Protein AF-A0A098BFT4-F1 (afdb_monomer_lite)

Structure (mmCIF, N/CA/C/O backbone):
data_AF-A0A098BFT4-F1
#
_entry.id   AF-A0A098BFT4-F1
#
loop_
_atom_site.group_PDB
_atom_site.id
_atom_site.type_symbol
_atom_site.label_atom_id
_atom_site.label_alt_id
_atom_site.label_comp_id
_atom_site.label_asym_id
_atom_site.label_entity_id
_atom_site.label_seq_id
_atom_site.pdbx_PDB_ins_code
_atom_site.Cartn_x
_atom_site.Cartn_y
_atom_site.Cartn_z
_atom_site.occupancy
_atom_site.B_iso_or_equiv
_atom_site.auth_seq_id
_atom_site.auth_comp_id
_atom_site.auth_asym_id
_atom_site.auth_atom_id
_atom_site.pdbx_PDB_model_num
ATOM 1 N N . MET A 1 1 ? -3.565 -6.740 11.444 1.00 82.69 1 MET A N 1
ATOM 2 C CA . MET A 1 1 ? -4.315 -5.486 11.672 1.00 82.69 1 MET A CA 1
ATOM 3 C C . MET A 1 1 ? -5.676 -5.551 11.008 1.00 82.69 1 MET A C 1
ATOM 5 O O . MET A 1 1 ? -6.645 -5.366 11.720 1.00 82.69 1 MET A O 1
ATOM 9 N N . ARG A 1 2 ? -5.759 -5.872 9.706 1.00 92.00 2 ARG A N 1
ATOM 10 C CA . ARG A 1 2 ? -7.034 -5.970 8.972 1.00 92.00 2 ARG A CA 1
ATOM 11 C C . ARG A 1 2 ? -8.105 -6.798 9.703 1.00 92.00 2 ARG A C 1
ATOM 13 O O . ARG A 1 2 ? -9.172 -6.267 9.943 1.00 92.00 2 ARG A O 1
ATOM 20 N N . ASP A 1 3 ? -7.782 -8.001 10.187 1.00 94.62 3 ASP A N 1
ATOM 21 C CA . ASP A 1 3 ? -8.756 -8.838 10.933 1.00 94.62 3 ASP A CA 1
ATOM 22 C C . ASP A 1 3 ? -9.313 -8.170 12.189 1.00 94.62 3 ASP A C 1
ATOM 24 O O . ASP A 1 3 ? -10.466 -8.363 12.548 1.00 94.62 3 ASP A O 1
ATOM 28 N N . MET A 1 4 ? -8.489 -7.375 12.864 1.00 95.25 4 MET A N 1
ATOM 29 C CA . MET A 1 4 ? -8.881 -6.681 14.083 1.00 95.25 4 MET A CA 1
ATOM 30 C C . MET A 1 4 ? -9.833 -5.520 13.771 1.00 95.25 4 MET A C 1
ATOM 32 O O . MET A 1 4 ? -10.794 -5.307 14.500 1.00 95.25 4 MET A O 1
ATOM 36 N N . LEU A 1 5 ? -9.594 -4.803 12.667 1.00 94.62 5 LEU A N 1
ATOM 37 C CA . LEU A 1 5 ? -10.507 -3.768 12.174 1.00 94.62 5 LEU A CA 1
ATOM 38 C C . LEU A 1 5 ? -11.820 -4.379 11.676 1.00 94.62 5 LEU A C 1
ATOM 40 O O . LEU A 1 5 ? -12.881 -3.851 11.978 1.00 94.62 5 LEU A O 1
ATOM 44 N N . GLU A 1 6 ? -11.766 -5.519 10.990 1.00 96.69 6 GLU A N 1
ATOM 45 C CA . GLU A 1 6 ? -12.963 -6.256 10.568 1.00 96.69 6 GLU A CA 1
ATOM 46 C C . GLU A 1 6 ? -13.797 -6.720 11.766 1.00 96.69 6 GLU A C 1
ATOM 48 O O . GLU A 1 6 ? -15.013 -6.553 11.765 1.00 96.69 6 GLU A O 1
ATOM 53 N N . ALA A 1 7 ? -13.156 -7.228 12.822 1.00 96.25 7 ALA A N 1
ATOM 54 C CA . ALA A 1 7 ? -13.836 -7.605 14.059 1.00 96.25 7 ALA A CA 1
ATOM 55 C C . ALA A 1 7 ? -14.456 -6.393 14.776 1.00 96.25 7 ALA A C 1
ATOM 57 O O . ALA A 1 7 ? -15.591 -6.473 15.243 1.00 96.25 7 ALA A O 1
ATOM 58 N N . LEU A 1 8 ? -13.757 -5.252 14.811 1.00 95.31 8 LEU A N 1
ATOM 59 C CA . LEU A 1 8 ? -14.312 -3.995 15.321 1.00 95.31 8 LEU A CA 1
ATOM 60 C C . LEU A 1 8 ? -15.536 -3.553 14.510 1.00 95.31 8 LEU A C 1
ATOM 62 O O . LEU A 1 8 ? -16.563 -3.201 15.091 1.00 95.31 8 LEU A O 1
ATOM 66 N N . ILE A 1 9 ? -15.483 -3.623 13.182 1.00 96.44 9 ILE A N 1
ATOM 67 C CA . ILE A 1 9 ? -16.638 -3.284 12.343 1.00 96.44 9 ILE A CA 1
ATOM 68 C C . ILE A 1 9 ? -17.786 -4.281 12.557 1.00 96.44 9 ILE A C 1
ATOM 70 O O . ILE A 1 9 ? -18.944 -3.880 12.580 1.00 96.44 9 ILE A O 1
ATOM 74 N N . ALA A 1 10 ? -17.479 -5.560 12.784 1.00 95.19 10 ALA A N 1
ATOM 75 C CA . ALA A 1 10 ? -18.461 -6.599 13.097 1.00 95.19 10 ALA A CA 1
ATOM 76 C C . ALA A 1 10 ? -19.055 -6.499 14.519 1.00 95.19 10 ALA A C 1
ATOM 78 O O . ALA A 1 10 ? -19.910 -7.306 14.879 1.00 95.19 10 ALA A O 1
ATOM 79 N N . GLY A 1 11 ? -18.619 -5.529 15.329 1.00 94.25 11 GLY A N 1
ATOM 80 C CA . GLY A 1 11 ? -19.178 -5.272 16.657 1.00 94.25 11 GLY A CA 1
ATOM 81 C C . GLY A 1 11 ? -18.424 -5.915 17.825 1.00 94.25 11 GLY A C 1
ATOM 82 O O . GLY A 1 11 ? -18.873 -5.792 18.961 1.00 94.25 11 GLY A O 1
ATOM 83 N N . GLU A 1 12 ? -17.275 -6.561 17.606 1.00 95.31 12 GLU A N 1
ATOM 84 C CA . GLU A 1 12 ? -16.451 -7.081 18.706 1.00 95.31 12 GLU A CA 1
ATOM 85 C C . GLU A 1 12 ? -15.827 -5.920 19.496 1.00 95.31 12 GLU A C 1
ATOM 87 O O . GLU A 1 12 ? -15.299 -4.963 18.922 1.00 95.31 12 GLU A O 1
ATOM 92 N N . ARG A 1 13 ? -15.911 -5.985 20.826 1.00 93.50 13 ARG A N 1
ATOM 93 C CA . ARG A 1 13 ? -15.466 -4.916 21.739 1.00 93.50 13 ARG A CA 1
ATOM 94 C C . ARG A 1 13 ? -14.571 -5.431 22.863 1.00 93.50 13 ARG A C 1
ATOM 96 O O . ARG A 1 13 ? -14.060 -4.615 23.624 1.00 93.50 13 ARG A O 1
ATOM 103 N N . ASP A 1 14 ? -14.351 -6.743 22.981 1.00 95.25 14 ASP A N 1
ATOM 104 C CA . ASP A 1 14 ? -13.388 -7.279 23.944 1.00 95.25 14 ASP A CA 1
ATOM 105 C C . ASP A 1 14 ? -11.946 -6.989 23.472 1.00 95.25 14 ASP A C 1
ATOM 107 O O . ASP A 1 14 ? -11.485 -7.576 22.482 1.00 95.25 14 ASP A O 1
ATOM 111 N N . PRO A 1 15 ? -11.187 -6.129 24.181 1.00 94.75 15 PRO A N 1
ATOM 112 C CA . PRO A 1 15 ? -9.842 -5.743 23.769 1.00 94.75 15 PRO A CA 1
ATOM 113 C C . PRO A 1 15 ? -8.868 -6.928 23.746 1.00 94.75 15 PRO A C 1
ATOM 115 O O . PRO A 1 15 ? -7.920 -6.918 22.961 1.00 94.75 15 PRO A O 1
ATOM 118 N N . ARG A 1 16 ? -9.090 -7.975 24.558 1.00 95.19 16 ARG A N 1
ATOM 119 C CA . ARG A 1 16 ? -8.236 -9.176 24.557 1.00 95.19 16 ARG A CA 1
ATOM 120 C C . ARG A 1 16 ? -8.482 -10.035 23.325 1.00 95.19 16 ARG A C 1
ATOM 122 O O . ARG A 1 16 ? -7.520 -10.493 22.712 1.00 95.19 16 ARG A O 1
ATOM 129 N N . ARG A 1 17 ? -9.746 -10.223 22.934 1.00 95.44 17 ARG A N 1
ATOM 130 C CA . ARG A 1 17 ? -10.096 -10.929 21.690 1.00 95.44 17 ARG A CA 1
ATOM 131 C C . ARG A 1 17 ? -9.554 -10.205 20.471 1.00 95.44 17 ARG A C 1
ATOM 133 O O . ARG A 1 17 ? -8.914 -10.831 19.632 1.00 95.44 17 ARG A O 1
ATOM 140 N N . LEU A 1 18 ? -9.745 -8.890 20.413 1.00 96.06 18 LEU A N 1
ATOM 141 C CA . LEU A 1 18 ? -9.238 -8.061 19.325 1.00 96.06 18 LEU A CA 1
ATOM 142 C C . LEU A 1 18 ? -7.705 -8.118 19.236 1.00 96.06 18 LEU A C 1
ATOM 144 O O . LEU A 1 18 ? -7.168 -8.400 18.166 1.00 96.06 18 LEU A O 1
ATOM 148 N N . ALA A 1 19 ? -6.989 -7.944 20.351 1.00 95.44 19 ALA A N 1
ATOM 149 C CA . ALA A 1 19 ? -5.528 -8.061 20.374 1.00 95.44 19 ALA A CA 1
ATOM 150 C C . ALA A 1 19 ? -5.036 -9.466 19.966 1.00 95.44 19 ALA A C 1
ATOM 152 O O . ALA A 1 19 ? -3.988 -9.589 19.326 1.00 95.44 19 ALA A O 1
ATOM 153 N N . GLY A 1 20 ? -5.818 -10.513 20.244 1.00 95.62 20 GLY A N 1
ATOM 154 C CA . GLY A 1 20 ? -5.556 -11.880 19.787 1.00 95.62 20 GLY A CA 1
ATOM 155 C C . GLY A 1 20 ? -5.559 -12.046 18.260 1.00 95.62 20 GLY A C 1
ATOM 156 O O . GLY A 1 20 ? -4.865 -12.919 17.739 1.00 95.62 20 GLY A O 1
ATOM 157 N N . LEU A 1 21 ? -6.256 -11.171 17.526 1.00 96.00 21 LEU A N 1
ATOM 158 C CA . LEU A 1 21 ? -6.279 -11.135 16.054 1.00 96.00 21 LEU A CA 1
ATOM 159 C C . LEU A 1 21 ? -5.056 -10.417 15.446 1.00 96.00 21 LEU A C 1
ATOM 161 O O . LEU A 1 21 ? -4.958 -10.231 14.226 1.00 96.00 21 LEU A O 1
ATOM 165 N N . ALA A 1 22 ? -4.103 -9.970 16.270 1.00 94.31 22 ALA A N 1
ATOM 166 C CA . ALA A 1 22 ? -2.886 -9.334 15.790 1.00 94.31 22 ALA A CA 1
ATOM 167 C C . ALA A 1 22 ? -2.063 -10.275 14.888 1.00 94.31 22 ALA A C 1
ATOM 169 O O . ALA A 1 22 ? -1.946 -11.480 15.110 1.00 94.31 22 ALA A O 1
ATOM 170 N N . ARG A 1 23 ? -1.428 -9.702 13.857 1.00 93.12 23 ARG A N 1
ATOM 171 C CA . ARG A 1 23 ? -0.579 -10.418 12.889 1.00 93.12 23 ARG A CA 1
ATOM 172 C C . ARG A 1 23 ? 0.788 -9.748 12.756 1.00 93.12 23 ARG A C 1
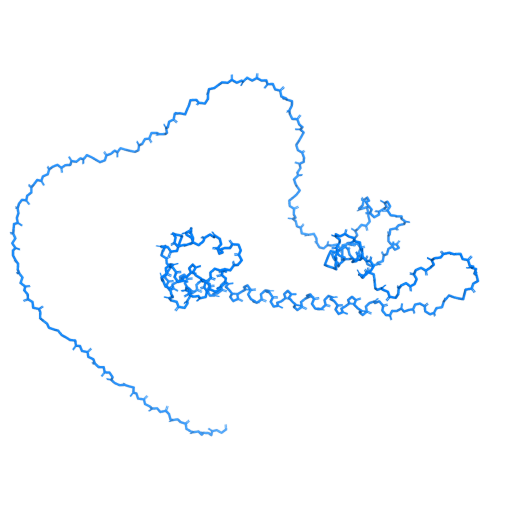ATOM 174 O O . ARG A 1 23 ? 0.894 -8.533 12.919 1.00 93.12 23 ARG A O 1
ATOM 181 N N . GLY A 1 24 ? 1.816 -10.535 12.438 1.00 93.69 24 GLY A N 1
ATOM 182 C CA . GLY A 1 24 ? 3.187 -10.050 12.245 1.00 93.69 24 GLY A CA 1
ATOM 183 C C . GLY A 1 24 ? 3.756 -9.365 13.490 1.00 93.69 24 GLY A C 1
ATOM 184 O O . GLY A 1 24 ? 3.510 -9.805 14.613 1.00 93.69 24 GLY A O 1
ATOM 185 N N . ALA A 1 25 ? 4.464 -8.250 13.292 1.00 90.75 25 ALA A N 1
ATOM 186 C CA . ALA A 1 25 ? 5.105 -7.480 14.364 1.00 90.75 25 ALA A CA 1
ATOM 187 C C . ALA A 1 25 ? 4.132 -6.986 15.455 1.00 90.75 25 ALA A C 1
ATOM 189 O O . ALA A 1 25 ? 4.542 -6.733 16.586 1.00 90.75 25 ALA A O 1
ATOM 190 N N . MET A 1 26 ? 2.834 -6.883 15.148 1.00 91.50 26 MET A N 1
ATOM 191 C CA . MET A 1 26 ? 1.812 -6.488 16.123 1.00 91.50 26 MET A CA 1
ATOM 192 C C . MET A 1 26 ? 1.578 -7.552 17.203 1.00 91.50 26 MET A C 1
ATOM 194 O O . MET A 1 26 ? 1.180 -7.195 18.307 1.00 91.50 26 MET A O 1
ATOM 198 N N . LYS A 1 27 ? 1.866 -8.836 16.937 1.00 92.69 27 LYS A N 1
ATOM 199 C CA . LYS A 1 27 ? 1.711 -9.908 17.940 1.00 92.69 27 LYS A CA 1
ATOM 200 C C . LYS A 1 27 ? 2.605 -9.689 19.159 1.00 92.69 27 LYS A C 1
ATOM 202 O O . LYS A 1 27 ? 2.171 -9.903 20.283 1.00 92.69 27 LYS A O 1
ATOM 207 N N . ALA A 1 28 ? 3.827 -9.203 18.941 1.00 94.44 28 ALA A N 1
ATOM 208 C CA . ALA A 1 28 ? 4.758 -8.890 20.024 1.00 94.44 28 ALA A CA 1
ATOM 209 C C . ALA A 1 28 ? 4.263 -7.737 20.920 1.00 94.44 28 ALA A C 1
ATOM 211 O O . ALA A 1 28 ? 4.695 -7.614 22.060 1.00 94.44 28 ALA A O 1
ATOM 212 N N . LYS A 1 29 ? 3.338 -6.905 20.421 1.00 92.56 29 LYS A N 1
ATOM 213 C CA . LYS A 1 29 ? 2.791 -5.727 21.112 1.00 92.56 29 LYS A CA 1
ATOM 214 C C . LYS A 1 29 ? 1.425 -5.993 21.751 1.00 92.56 29 LYS A C 1
ATOM 216 O O . LYS A 1 29 ? 0.664 -5.058 21.970 1.00 92.56 29 LYS A O 1
ATOM 221 N N . HIS A 1 30 ? 1.093 -7.250 22.037 1.00 93.88 30 HIS A N 1
ATOM 222 C CA . HIS A 1 30 ? -0.245 -7.637 22.489 1.00 93.88 30 HIS A CA 1
ATOM 223 C C . HIS A 1 30 ? -0.730 -6.855 23.721 1.00 93.88 30 HIS A C 1
ATOM 225 O O . HIS A 1 30 ? -1.853 -6.365 23.719 1.00 93.88 30 HIS A O 1
ATOM 231 N N . SER A 1 31 ? 0.097 -6.702 24.761 1.00 94.44 31 SER A N 1
ATOM 232 C CA . SER A 1 31 ? -0.278 -5.936 25.963 1.00 94.44 31 SER A CA 1
ATOM 233 C C . SER A 1 31 ? -0.623 -4.482 25.633 1.00 94.44 31 SER A C 1
ATOM 235 O O . SER A 1 31 ? -1.684 -4.006 26.021 1.00 94.44 31 SER A O 1
ATOM 237 N N . ALA A 1 32 ? 0.216 -3.819 24.834 1.00 94.38 32 ALA A N 1
ATOM 238 C CA . ALA A 1 32 ? -0.021 -2.452 24.377 1.00 94.38 32 ALA A CA 1
ATOM 239 C C . ALA A 1 32 ? -1.281 -2.332 23.501 1.00 94.38 32 ALA A C 1
ATOM 241 O O . ALA A 1 32 ? -1.971 -1.319 23.545 1.00 94.38 32 ALA A O 1
ATOM 242 N N . LEU A 1 33 ? -1.613 -3.365 22.717 1.00 93.88 33 LEU A N 1
ATOM 243 C CA . LEU A 1 33 ? -2.856 -3.397 21.944 1.00 93.88 33 LEU A CA 1
ATOM 244 C C . LEU A 1 33 ? -4.085 -3.507 22.845 1.00 93.88 33 LEU A C 1
ATOM 246 O O . LEU A 1 33 ? -5.051 -2.792 22.613 1.00 93.88 33 LEU A O 1
ATOM 250 N N . VAL A 1 34 ? -4.048 -4.352 23.879 1.00 95.25 34 VAL A N 1
ATOM 251 C CA . VAL A 1 34 ? -5.154 -4.457 24.846 1.00 95.25 34 VAL A CA 1
ATOM 252 C C . VAL A 1 34 ? -5.424 -3.104 25.505 1.00 95.25 34 VAL A C 1
ATOM 254 O O . VAL A 1 34 ? -6.582 -2.719 25.619 1.00 95.25 34 VAL A O 1
ATOM 257 N N . GLU A 1 35 ? -4.376 -2.368 25.883 1.00 93.94 35 GLU A N 1
ATOM 258 C CA . GLU A 1 35 ? -4.512 -1.015 26.440 1.00 93.94 35 GLU A CA 1
ATOM 259 C C . GLU A 1 35 ? -5.053 -0.010 25.415 1.00 93.94 35 GLU A C 1
ATOM 261 O O . GLU A 1 35 ? -5.939 0.778 25.726 1.00 93.94 35 GLU A O 1
ATOM 266 N N . ALA A 1 36 ? -4.572 -0.050 24.171 1.00 92.44 36 ALA A N 1
ATOM 267 C CA . ALA A 1 36 ? -5.020 0.867 23.122 1.00 92.44 36 ALA A CA 1
ATOM 268 C C . ALA A 1 36 ? -6.485 0.641 22.697 1.00 92.44 36 ALA A C 1
ATOM 270 O O . ALA A 1 36 ? -7.145 1.565 22.221 1.00 92.44 36 ALA A O 1
ATOM 271 N N . LEU A 1 37 ? -7.001 -0.579 22.860 1.00 92.06 37 LEU A N 1
ATOM 272 C CA . LEU A 1 37 ? -8.337 -0.984 22.414 1.00 92.06 37 LEU A CA 1
ATOM 273 C C . LEU A 1 37 ? -9.443 -0.732 23.451 1.00 92.06 37 LEU A C 1
ATOM 275 O O . LEU A 1 37 ? -10.585 -1.115 23.219 1.00 92.06 37 LEU A O 1
ATOM 279 N N . THR A 1 38 ? -9.152 -0.050 24.564 1.00 90.38 38 THR A N 1
ATOM 280 C CA . THR A 1 38 ? -10.173 0.369 25.546 1.00 90.38 38 THR A CA 1
ATOM 281 C C . THR A 1 38 ? -10.894 1.672 25.171 1.00 90.38 38 THR A C 1
ATOM 283 O O . THR A 1 38 ? -11.664 2.206 25.969 1.00 90.38 38 THR A O 1
ATOM 286 N N . GLY A 1 39 ? -10.604 2.240 23.996 1.00 88.06 39 GLY A N 1
ATOM 287 C CA . GLY A 1 39 ? -11.216 3.477 23.504 1.00 88.06 39 GLY A CA 1
ATOM 288 C C . GLY A 1 39 ? -12.694 3.334 23.113 1.00 88.06 39 GLY A C 1
ATOM 289 O O . GLY A 1 39 ? -13.282 2.256 23.173 1.00 88.06 39 GLY A O 1
ATOM 290 N N . ARG A 1 40 ? -13.312 4.442 22.681 1.00 89.19 40 ARG A N 1
ATOM 291 C CA . ARG A 1 40 ? -14.676 4.423 22.128 1.00 89.19 40 ARG A CA 1
ATOM 292 C C . ARG A 1 40 ? -14.625 4.130 20.633 1.00 89.19 40 ARG A C 1
ATOM 294 O O . ARG A 1 40 ? -14.140 4.955 19.868 1.00 89.19 40 ARG A O 1
ATOM 301 N N . PHE A 1 41 ? -15.148 2.974 20.246 1.00 93.44 41 PHE A N 1
ATOM 302 C CA . PHE A 1 41 ? -15.429 2.613 18.861 1.00 93.44 41 PHE A CA 1
ATOM 303 C C . PHE A 1 41 ? -16.922 2.295 18.765 1.00 93.44 41 PHE A C 1
ATOM 305 O O . PHE A 1 41 ? -17.386 1.271 19.274 1.0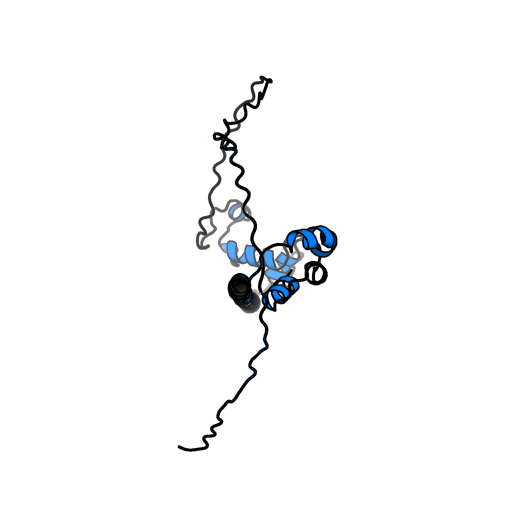0 93.44 41 PHE A O 1
ATOM 312 N N . ASP A 1 42 ? -17.673 3.227 18.195 1.00 92.94 42 ASP A N 1
ATOM 313 C CA . ASP A 1 42 ? -19.119 3.114 18.002 1.00 92.94 42 ASP A CA 1
ATOM 314 C C . ASP A 1 42 ? -19.458 2.715 16.558 1.00 92.94 42 ASP A C 1
ATOM 316 O O . ASP A 1 42 ? -18.576 2.495 15.722 1.00 92.94 42 ASP A O 1
ATOM 320 N N . ASP A 1 43 ? -20.750 2.605 16.275 1.00 94.38 43 ASP A N 1
ATOM 321 C CA . ASP A 1 43 ? -21.254 2.187 14.968 1.00 94.38 43 ASP A CA 1
ATOM 322 C C . ASP A 1 43 ? -20.922 3.200 13.863 1.00 94.38 43 ASP A C 1
ATOM 324 O O . ASP A 1 43 ? -20.701 2.812 12.718 1.00 94.38 43 ASP A O 1
ATOM 328 N N . HIS A 1 44 ? -20.790 4.487 14.201 1.00 95.81 44 HIS A N 1
ATOM 329 C CA . HIS A 1 44 ? -20.369 5.505 13.242 1.00 95.81 44 HIS A CA 1
ATOM 330 C C . HIS A 1 44 ? -18.899 5.314 12.841 1.00 95.81 44 HIS A C 1
ATOM 332 O O . HIS A 1 44 ? -18.558 5.369 11.659 1.00 95.81 44 HIS A O 1
ATOM 338 N N . HIS A 1 45 ? -18.019 5.006 13.798 1.00 95.44 45 HIS A N 1
ATOM 339 C CA . HIS A 1 45 ? -16.633 4.645 13.480 1.00 95.44 45 HIS A CA 1
ATOM 340 C C . HIS A 1 45 ? -16.558 3.357 12.650 1.00 95.44 45 HIS A C 1
ATOM 342 O O . HIS A 1 45 ? -15.706 3.255 11.765 1.00 95.44 45 HIS A O 1
ATOM 348 N N . ALA A 1 46 ? -17.443 2.388 12.911 1.00 96.75 46 ALA A N 1
ATOM 349 C CA . ALA A 1 46 ? -17.544 1.163 12.121 1.00 96.75 46 ALA A CA 1
ATOM 350 C C . ALA A 1 46 ? -17.908 1.459 10.657 1.00 96.75 46 ALA A C 1
ATOM 352 O O . ALA A 1 46 ? -17.277 0.916 9.748 1.00 96.75 46 ALA A O 1
ATOM 353 N N . GLU A 1 47 ? -18.868 2.357 10.431 1.00 97.62 47 GLU A N 1
ATOM 354 C CA . GLU A 1 47 ? -19.277 2.812 9.100 1.00 97.62 47 GLU A CA 1
ATOM 355 C C . GLU A 1 47 ? -18.119 3.490 8.349 1.00 97.62 47 GLU A C 1
ATOM 357 O O . GLU A 1 47 ? -17.783 3.096 7.229 1.00 97.62 47 GLU A O 1
ATOM 362 N N . LEU A 1 48 ? -17.439 4.450 8.988 1.00 97.69 48 LEU A N 1
ATOM 363 C CA . LEU A 1 48 ? -16.278 5.129 8.399 1.00 97.69 48 LEU A CA 1
ATOM 364 C C . LEU A 1 48 ? -15.140 4.151 8.077 1.00 97.69 48 LEU A C 1
ATOM 366 O O . LEU A 1 48 ? -14.542 4.213 7.001 1.00 97.69 48 LEU A O 1
ATOM 370 N N . ALA A 1 49 ? -14.839 3.233 8.997 1.00 96.81 49 ALA A N 1
ATOM 371 C CA . ALA A 1 49 ? -13.785 2.245 8.808 1.00 96.81 49 ALA A CA 1
ATOM 372 C C . ALA A 1 49 ? -14.100 1.282 7.655 1.00 96.81 49 ALA A C 1
ATOM 374 O O . ALA A 1 49 ? -13.187 0.932 6.906 1.00 96.81 49 ALA A O 1
ATOM 375 N N . ARG A 1 50 ? -15.371 0.889 7.477 1.00 98.12 50 ARG A N 1
ATOM 376 C CA . ARG A 1 50 ? -15.808 0.055 6.349 1.00 98.12 50 ARG A CA 1
ATOM 377 C C . ARG A 1 50 ? -15.550 0.756 5.016 1.00 98.12 50 ARG A C 1
ATOM 379 O O . ARG A 1 50 ? -14.851 0.192 4.183 1.00 98.12 50 ARG A O 1
ATOM 386 N N . MET A 1 51 ? -15.997 2.005 4.866 1.00 98.19 51 MET A N 1
ATOM 387 C CA . MET A 1 51 ? -15.783 2.776 3.632 1.00 98.19 51 MET A CA 1
ATOM 388 C C . MET A 1 51 ? -14.297 2.917 3.274 1.00 98.19 51 MET A C 1
ATOM 390 O O . MET A 1 51 ? -13.912 2.763 2.115 1.00 98.19 51 MET A O 1
ATOM 394 N N . LEU A 1 52 ? -13.443 3.184 4.268 1.00 97.25 52 LEU A N 1
ATOM 395 C CA . LEU A 1 52 ? -12.001 3.311 4.048 1.00 97.25 52 LEU A CA 1
ATOM 396 C C . LEU A 1 52 ? -11.350 1.978 3.658 1.00 97.25 52 LEU A C 1
ATOM 398 O O . LEU A 1 52 ? -10.478 1.960 2.789 1.00 97.25 52 LEU A O 1
ATOM 402 N N . LEU A 1 53 ? -11.760 0.866 4.276 1.00 97.00 53 LEU A N 1
ATOM 403 C CA . LEU A 1 53 ? -11.263 -0.461 3.908 1.00 97.00 53 LEU A CA 1
ATOM 404 C C . LEU A 1 53 ? -11.682 -0.843 2.487 1.00 97.00 53 LEU A C 1
ATOM 406 O O . LEU A 1 53 ? -10.829 -1.281 1.716 1.00 97.00 53 LEU A O 1
ATOM 410 N N . ASP A 1 54 ? -12.935 -0.591 2.114 1.00 97.75 54 ASP A N 1
ATOM 411 C CA . ASP A 1 54 ? -13.436 -0.858 0.762 1.00 97.75 54 ASP A CA 1
ATOM 412 C C . ASP A 1 54 ? -12.662 -0.039 -0.290 1.00 97.75 54 ASP A C 1
ATOM 414 O O . ASP A 1 54 ? -12.326 -0.533 -1.373 1.00 97.75 54 ASP A O 1
ATOM 418 N N . GLN A 1 55 ? -12.306 1.209 0.035 1.00 98.12 55 GLN A N 1
ATOM 419 C CA . GLN A 1 55 ? -11.490 2.047 -0.842 1.00 98.12 55 GLN A CA 1
ATOM 420 C C . GLN A 1 55 ? -10.051 1.534 -0.968 1.00 98.12 55 GLN A C 1
ATOM 422 O O . GLN A 1 55 ? -9.501 1.519 -2.072 1.00 98.12 55 GLN A O 1
ATOM 427 N N . ILE A 1 56 ? -9.446 1.074 0.129 1.00 97.19 56 ILE A N 1
ATOM 428 C CA . ILE A 1 56 ? -8.122 0.439 0.104 1.00 97.19 56 ILE A CA 1
ATOM 429 C C . ILE A 1 56 ? -8.151 -0.811 -0.779 1.00 97.19 56 ILE A C 1
ATOM 431 O O . ILE A 1 56 ? -7.268 -0.983 -1.617 1.00 97.19 56 ILE A O 1
ATOM 435 N N . ASP A 1 57 ? -9.164 -1.663 -0.633 1.00 97.50 57 ASP A N 1
ATOM 436 C CA . ASP A 1 57 ? -9.290 -2.879 -1.439 1.00 97.50 57 ASP A CA 1
ATOM 437 C C . ASP A 1 57 ? -9.480 -2.551 -2.923 1.00 97.50 57 ASP A C 1
ATOM 439 O O . ASP A 1 57 ? -8.841 -3.160 -3.783 1.00 97.50 57 ASP A O 1
ATOM 443 N N . THR A 1 58 ? -10.289 -1.534 -3.225 1.00 98.31 58 THR A N 1
ATOM 444 C CA . THR A 1 58 ? -10.482 -1.035 -4.592 1.00 98.31 58 THR A CA 1
ATOM 445 C C . THR A 1 58 ? -9.165 -0.565 -5.205 1.00 98.31 58 THR A C 1
ATOM 447 O O . THR A 1 58 ? -8.827 -0.955 -6.324 1.00 98.31 58 THR A O 1
ATOM 450 N N . LEU A 1 59 ? -8.395 0.249 -4.479 1.00 98.31 59 LEU A N 1
ATOM 451 C CA . LEU A 1 59 ? -7.102 0.746 -4.950 1.00 98.31 59 LEU A CA 1
ATOM 452 C C . LEU A 1 59 ? -6.085 -0.387 -5.105 1.00 98.31 59 LEU A C 1
ATOM 454 O O . LEU A 1 59 ? -5.389 -0.436 -6.115 1.00 98.31 59 LEU A O 1
ATOM 458 N N . ASN A 1 60 ? -6.040 -1.340 -4.173 1.00 97.75 60 ASN A N 1
ATOM 459 C CA . ASN A 1 60 ? -5.177 -2.518 -4.284 1.00 97.75 60 ASN A CA 1
ATOM 460 C C . ASN A 1 60 ? -5.515 -3.356 -5.524 1.00 97.75 60 ASN A C 1
ATOM 462 O O . ASN A 1 60 ? -4.610 -3.794 -6.235 1.00 97.75 60 ASN A O 1
ATOM 466 N N . ALA A 1 61 ? -6.802 -3.542 -5.826 1.00 97.94 61 ALA A N 1
ATOM 467 C CA . ALA A 1 61 ? -7.234 -4.246 -7.029 1.00 97.94 61 ALA A CA 1
ATOM 468 C C . ALA A 1 61 ? -6.846 -3.489 -8.312 1.00 97.94 61 ALA A C 1
ATOM 470 O O . ALA A 1 61 ? -6.423 -4.104 -9.294 1.00 97.94 61 ALA A O 1
ATOM 471 N N . GLN A 1 62 ? -6.952 -2.156 -8.311 1.00 98.38 62 GLN A N 1
ATOM 472 C CA . GLN A 1 62 ? -6.505 -1.325 -9.433 1.00 98.38 62 GLN A CA 1
ATOM 473 C C . GLN A 1 62 ? -4.986 -1.384 -9.619 1.00 98.38 62 GLN A C 1
ATOM 475 O O . GLN A 1 62 ? -4.532 -1.548 -10.750 1.00 98.38 62 GLN A O 1
ATOM 480 N N . ILE A 1 63 ? -4.211 -1.321 -8.532 1.00 96.69 63 ILE A N 1
ATOM 481 C CA . ILE A 1 63 ? -2.753 -1.490 -8.560 1.00 96.69 63 ILE A CA 1
ATOM 482 C C . ILE A 1 63 ? -2.409 -2.846 -9.172 1.00 96.69 63 ILE A C 1
ATOM 484 O O . ILE A 1 63 ? -1.684 -2.885 -10.156 1.00 96.69 63 ILE A O 1
ATOM 488 N N . ALA A 1 64 ? -2.992 -3.941 -8.676 1.00 96.38 64 ALA A N 1
ATOM 489 C CA . ALA A 1 64 ? -2.721 -5.283 -9.195 1.00 96.38 64 ALA A CA 1
ATOM 490 C C . ALA A 1 64 ? -3.051 -5.416 -10.693 1.00 96.38 64 ALA A C 1
ATOM 492 O O . ALA A 1 64 ? -2.289 -6.016 -11.456 1.00 96.38 64 ALA A O 1
ATOM 493 N N . ARG A 1 65 ? -4.160 -4.810 -11.137 1.00 97.25 65 ARG A N 1
ATOM 494 C CA . ARG A 1 65 ? -4.526 -4.755 -12.558 1.00 97.25 65 ARG A CA 1
ATOM 495 C C . ARG A 1 65 ? -3.471 -4.019 -13.382 1.00 97.25 65 ARG A C 1
ATOM 497 O O . ARG A 1 65 ? -3.100 -4.499 -14.449 1.00 97.25 65 ARG A O 1
ATOM 504 N N . LEU A 1 66 ? -3.019 -2.857 -12.917 1.00 94.44 66 LEU A N 1
ATOM 505 C CA . LEU A 1 66 ? -2.013 -2.063 -13.621 1.00 94.44 66 LEU A CA 1
ATOM 506 C C . LEU A 1 66 ? -0.650 -2.752 -13.625 1.00 94.44 66 LEU A C 1
ATOM 508 O O . LEU A 1 66 ? -0.003 -2.761 -14.664 1.00 94.44 66 LEU A O 1
ATOM 512 N N . THR A 1 67 ? -0.249 -3.388 -12.524 1.00 91.81 67 THR A N 1
ATOM 513 C CA . THR A 1 67 ? 0.969 -4.206 -12.460 1.00 91.81 67 THR A CA 1
ATOM 514 C C . THR A 1 67 ? 0.938 -5.307 -13.515 1.00 91.81 67 THR A C 1
ATOM 516 O O . THR A 1 67 ? 1.857 -5.394 -14.319 1.00 91.81 67 THR A O 1
ATOM 519 N N . THR A 1 68 ? -0.162 -6.064 -13.595 1.00 92.56 68 THR A N 1
ATOM 520 C CA . THR A 1 68 ? -0.328 -7.115 -14.616 1.00 92.56 68 THR A CA 1
ATOM 521 C C . THR A 1 68 ? -0.242 -6.532 -16.027 1.00 92.56 68 THR A C 1
ATOM 523 O O . THR A 1 68 ? 0.500 -7.026 -16.865 1.00 92.56 68 THR A O 1
ATOM 526 N N . ARG A 1 69 ? -0.937 -5.413 -16.278 1.00 93.38 69 ARG A N 1
ATOM 527 C CA . ARG A 1 69 ? -0.915 -4.726 -17.578 1.00 93.38 69 ARG A CA 1
ATOM 528 C C . ARG A 1 69 ? 0.494 -4.268 -17.972 1.00 93.38 69 ARG A C 1
ATOM 530 O O . ARG A 1 69 ? 0.822 -4.301 -19.152 1.00 93.38 69 ARG A O 1
ATOM 537 N N . ILE A 1 70 ? 1.291 -3.796 -17.014 1.00 88.06 70 ILE A N 1
ATOM 538 C CA . ILE A 1 70 ? 2.681 -3.381 -17.241 1.00 88.06 70 ILE A CA 1
ATOM 539 C C . ILE A 1 70 ? 3.533 -4.595 -17.610 1.00 88.06 70 ILE A C 1
ATOM 541 O O . ILE A 1 70 ? 4.260 -4.523 -18.596 1.00 88.06 70 ILE A O 1
ATOM 545 N N . ASP A 1 71 ? 3.418 -5.700 -16.871 1.00 85.25 71 ASP A N 1
ATOM 546 C CA . ASP A 1 71 ? 4.146 -6.936 -17.180 1.00 85.25 71 ASP A CA 1
ATOM 547 C C . ASP A 1 71 ? 3.793 -7.473 -18.578 1.00 85.25 71 ASP A C 1
ATOM 549 O O . ASP A 1 71 ? 4.700 -7.786 -19.349 1.00 85.25 71 ASP A O 1
ATOM 553 N N . ASP A 1 72 ? 2.506 -7.496 -18.942 1.00 85.88 72 ASP A N 1
ATOM 554 C CA . ASP A 1 72 ? 2.045 -7.939 -20.266 1.00 85.88 72 ASP A CA 1
ATOM 555 C C . ASP A 1 72 ? 2.612 -7.062 -21.393 1.00 85.88 72 ASP A C 1
ATOM 557 O O . ASP A 1 72 ? 3.082 -7.563 -22.415 1.00 85.88 72 ASP A O 1
ATOM 561 N N . LEU A 1 73 ? 2.575 -5.736 -21.213 1.00 84.75 73 LEU A N 1
ATOM 562 C CA . LEU A 1 73 ? 3.100 -4.801 -22.206 1.00 84.75 73 LEU A CA 1
ATOM 563 C C . LEU A 1 73 ? 4.610 -4.948 -22.364 1.00 84.75 73 LEU A C 1
ATOM 565 O O . LEU A 1 73 ? 5.082 -4.962 -23.493 1.00 84.75 73 LEU A O 1
ATOM 569 N N . LEU A 1 74 ? 5.351 -5.088 -21.263 1.00 79.62 74 LEU A N 1
ATOM 570 C CA . LEU A 1 74 ? 6.803 -5.267 -21.298 1.00 79.62 74 LEU A CA 1
ATOM 571 C C . LEU A 1 74 ? 7.220 -6.584 -21.958 1.00 79.62 74 LEU A C 1
ATOM 573 O O . LEU A 1 74 ? 8.262 -6.613 -22.606 1.00 79.62 74 LEU A O 1
ATOM 577 N N . ALA A 1 75 ? 6.428 -7.652 -21.822 1.00 77.38 75 ALA A N 1
ATOM 578 C CA . ALA A 1 75 ? 6.664 -8.896 -22.550 1.00 77.38 75 ALA A CA 1
ATOM 579 C C . ALA A 1 75 ? 6.451 -8.718 -24.065 1.00 77.38 75 ALA A C 1
ATOM 581 O O . ALA A 1 75 ? 7.251 -9.207 -24.857 1.00 77.38 75 ALA A O 1
ATOM 582 N N . ALA A 1 76 ? 5.418 -7.970 -24.468 1.00 75.75 76 ALA A N 1
ATOM 583 C CA . ALA A 1 76 ? 5.072 -7.772 -25.876 1.00 75.75 76 ALA A CA 1
ATOM 584 C C . ALA A 1 76 ? 6.056 -6.871 -26.649 1.00 75.75 76 ALA A C 1
ATOM 586 O O . ALA A 1 76 ? 6.300 -7.113 -27.826 1.00 75.75 76 ALA A O 1
ATOM 587 N N . THR A 1 77 ? 6.642 -5.837 -26.031 1.00 65.44 77 THR A N 1
ATOM 588 C CA . THR A 1 77 ? 7.552 -4.901 -26.730 1.00 65.44 77 THR A CA 1
ATOM 589 C C . THR A 1 77 ? 8.928 -5.477 -27.079 1.00 65.44 77 THR A C 1
ATOM 591 O O . THR A 1 77 ? 9.728 -4.776 -27.693 1.00 65.44 77 THR A O 1
ATOM 594 N N . ILE A 1 78 ? 9.239 -6.707 -26.662 1.00 59.75 78 ILE A N 1
ATOM 595 C CA . ILE A 1 78 ? 10.579 -7.305 -26.785 1.00 59.75 78 ILE A CA 1
ATOM 596 C C . ILE A 1 78 ? 10.613 -8.423 -27.856 1.00 59.75 78 ILE A C 1
ATOM 598 O O . ILE A 1 78 ? 11.689 -8.899 -28.205 1.00 59.75 78 ILE A O 1
ATOM 602 N N . GLU A 1 79 ? 9.471 -8.771 -28.467 1.00 50.31 79 GLU A N 1
ATOM 603 C CA . GLU A 1 79 ? 9.371 -9.715 -29.600 1.00 50.31 79 GLU A CA 1
ATOM 604 C C . GLU A 1 79 ? 9.506 -9.057 -30.991 1.00 50.31 79 GLU A C 1
ATOM 606 O O . GLU A 1 79 ? 8.835 -9.454 -31.937 1.00 50.31 79 GLU A O 1
ATOM 611 N N . GLU A 1 80 ? 10.401 -8.085 -31.165 1.00 42.62 80 GLU A N 1
ATOM 612 C CA . GLU A 1 80 ? 10.890 -7.726 -32.507 1.00 42.62 80 GLU A CA 1
ATOM 613 C C . GLU A 1 80 ? 12.359 -8.168 -32.599 1.00 42.62 80 GLU A C 1
ATOM 615 O O . GLU A 1 80 ? 13.264 -7.402 -32.248 1.00 42.62 80 GLU A O 1
ATOM 620 N N . PRO A 1 81 ? 12.629 -9.429 -32.994 1.00 48.50 81 PRO A N 1
ATOM 621 C CA . PRO A 1 81 ? 13.964 -9.836 -33.379 1.00 48.50 81 PRO A CA 1
ATOM 622 C C . PRO A 1 81 ? 14.298 -9.112 -34.682 1.00 48.50 81 PRO A C 1
ATOM 624 O O . PRO A 1 81 ? 13.629 -9.289 -35.697 1.00 48.50 81 PRO A O 1
ATOM 627 N N . ASP A 1 82 ? 15.349 -8.302 -34.647 1.00 44.19 82 ASP A N 1
ATOM 628 C CA . ASP A 1 82 ? 16.031 -7.806 -35.837 1.00 44.19 82 ASP A CA 1
ATOM 629 C C . ASP A 1 82 ? 16.648 -8.995 -36.598 1.00 44.19 82 ASP A C 1
ATOM 631 O O . ASP A 1 82 ? 17.830 -9.323 -36.468 1.00 44.19 82 ASP A O 1
ATOM 635 N N . ASP A 1 83 ? 15.811 -9.688 -37.370 1.00 47.56 83 ASP A N 1
ATOM 636 C CA . ASP A 1 83 ? 16.214 -10.575 -38.453 1.00 47.56 83 ASP A CA 1
ATOM 637 C C . ASP A 1 83 ? 16.718 -9.711 -39.620 1.00 47.56 83 ASP A C 1
ATOM 639 O O . ASP A 1 83 ? 16.016 -9.528 -40.611 1.00 47.56 83 ASP A O 1
ATOM 643 N N . SER A 1 84 ? 17.922 -9.134 -39.520 1.00 54.41 84 SER A N 1
ATOM 644 C CA . SER A 1 84 ? 18.864 -8.992 -40.651 1.00 54.41 84 SER A CA 1
ATOM 645 C C . SER A 1 84 ? 20.151 -8.236 -40.295 1.00 54.41 84 SER A C 1
ATOM 647 O O . SER A 1 84 ? 20.368 -7.096 -40.697 1.00 54.41 84 SER A O 1
ATOM 649 N N . VAL A 1 85 ? 21.118 -8.941 -39.697 1.00 54.06 85 VAL A N 1
ATOM 650 C CA . VAL A 1 85 ? 22.535 -8.571 -39.858 1.00 54.06 85 VAL A CA 1
ATOM 651 C C . VAL A 1 85 ? 23.329 -9.791 -40.338 1.00 54.06 85 VAL A C 1
ATOM 653 O O . VAL A 1 85 ? 23.574 -10.708 -39.548 1.00 54.06 85 VAL A O 1
ATOM 656 N N . PRO A 1 86 ? 23.753 -9.844 -41.620 1.00 47.62 86 PRO A N 1
ATOM 657 C CA . PRO A 1 86 ? 24.704 -10.847 -42.069 1.00 47.62 86 PRO A CA 1
ATOM 658 C C . PRO A 1 86 ? 26.023 -10.606 -41.335 1.00 47.62 86 PRO A C 1
ATOM 660 O O . PRO A 1 86 ? 26.595 -9.517 -41.375 1.00 47.62 86 PRO A O 1
ATOM 663 N N . SER A 1 87 ? 26.455 -11.629 -40.609 1.00 49.72 87 SER A N 1
ATOM 664 C CA . SER A 1 87 ? 27.685 -11.629 -39.830 1.00 49.72 87 SER A CA 1
ATOM 665 C C . SER A 1 87 ? 28.887 -11.848 -40.734 1.00 49.72 87 SER A C 1
ATOM 667 O O . SER A 1 87 ? 28.962 -12.897 -41.354 1.00 49.72 87 SER A O 1
ATOM 669 N N . ASP A 1 88 ? 29.847 -10.928 -40.689 1.00 45.16 88 ASP A N 1
ATOM 670 C CA . ASP A 1 88 ? 31.266 -11.219 -40.892 1.00 45.16 88 ASP A CA 1
ATOM 671 C C . ASP A 1 88 ? 32.067 -10.365 -39.893 1.00 45.16 88 ASP A C 1
ATOM 673 O O . ASP A 1 88 ? 32.308 -9.184 -40.124 1.00 45.16 88 ASP A O 1
ATOM 677 N N . ASP A 1 89 ? 32.344 -10.941 -38.716 1.00 42.59 89 ASP A N 1
ATOM 678 C CA . ASP A 1 89 ? 33.647 -10.953 -38.017 1.00 42.59 89 ASP A CA 1
ATOM 679 C C . ASP A 1 89 ? 33.477 -11.260 -36.509 1.00 42.59 89 ASP A C 1
ATOM 681 O O . ASP A 1 89 ? 32.542 -10.808 -35.834 1.00 42.59 89 ASP A O 1
ATOM 685 N N . GLN A 1 90 ? 34.361 -12.113 -35.990 1.00 50.34 90 GLN A N 1
ATOM 686 C CA . GLN A 1 90 ? 34.288 -12.754 -34.673 1.00 50.34 90 GLN A CA 1
ATOM 687 C C . GLN A 1 90 ? 35.047 -11.962 -33.601 1.00 50.34 90 GLN A C 1
ATOM 689 O O . GLN A 1 90 ? 36.243 -11.724 -33.715 1.00 50.34 90 GLN A O 1
ATOM 694 N N . GLY A 1 91 ? 34.379 -11.651 -32.484 1.00 35.59 91 GLY A N 1
ATOM 695 C CA . GLY A 1 91 ? 35.016 -11.049 -31.311 1.00 35.59 91 GLY A CA 1
ATOM 696 C C . GLY A 1 91 ? 34.180 -11.190 -30.037 1.00 35.59 91 GLY A C 1
ATOM 697 O O . GLY A 1 91 ? 33.250 -10.426 -29.824 1.00 35.59 91 GLY A O 1
ATOM 698 N N . ALA A 1 92 ? 34.523 -12.199 -29.231 1.00 39.34 92 ALA A N 1
ATOM 699 C CA . ALA A 1 92 ? 34.310 -12.371 -27.786 1.00 39.34 92 ALA A CA 1
ATOM 700 C C . ALA A 1 92 ? 32.985 -11.898 -27.128 1.00 39.34 92 ALA A C 1
ATOM 702 O O . ALA A 1 92 ? 32.719 -10.715 -26.956 1.00 39.34 92 ALA A O 1
ATOM 703 N N . ALA A 1 93 ? 32.243 -12.882 -26.598 1.00 39.22 93 ALA A N 1
ATOM 704 C CA . ALA A 1 93 ? 31.188 -12.742 -25.585 1.00 39.22 93 ALA A CA 1
ATOM 705 C C . ALA A 1 93 ? 29.960 -11.898 -25.979 1.00 39.22 93 ALA A C 1
ATOM 707 O O . ALA A 1 93 ? 29.491 -11.055 -25.216 1.00 39.22 93 ALA A O 1
ATOM 708 N N . ARG A 1 94 ? 29.352 -12.184 -27.139 1.00 45.19 94 ARG A N 1
ATOM 709 C CA . ARG A 1 94 ? 27.959 -11.778 -27.385 1.00 45.19 94 ARG A CA 1
ATOM 710 C C . ARG A 1 94 ? 27.043 -12.575 -26.455 1.00 45.19 94 ARG A C 1
ATOM 712 O O . ARG A 1 94 ? 26.615 -13.678 -26.778 1.00 45.19 94 ARG A O 1
ATOM 719 N N . GLY A 1 95 ? 26.767 -11.998 -25.286 1.00 43.31 95 GLY A N 1
ATOM 720 C CA . GLY A 1 95 ? 25.693 -12.387 -24.379 1.00 43.31 95 GLY A CA 1
ATOM 721 C C . GLY A 1 95 ? 24.331 -12.182 -25.040 1.00 43.31 95 GLY A C 1
ATOM 722 O O . GLY A 1 95 ? 23.572 -11.281 -24.681 1.00 43.31 95 GLY A O 1
ATOM 723 N N . GLY A 1 96 ? 24.013 -13.031 -26.011 1.00 50.38 96 GLY A N 1
ATOM 724 C CA . GLY A 1 96 ? 22.649 -13.288 -26.450 1.00 50.38 96 GLY A CA 1
ATOM 725 C C . GLY A 1 96 ? 21.946 -14.158 -25.417 1.00 50.38 96 GLY A C 1
ATOM 726 O O . GLY A 1 96 ? 21.474 -15.239 -25.741 1.00 50.38 96 GLY A O 1
ATOM 727 N N . SER A 1 97 ? 21.935 -13.733 -24.151 1.00 48.16 97 SER A N 1
ATOM 728 C CA . SER A 1 97 ? 20.978 -14.290 -23.207 1.00 48.16 97 SER A CA 1
ATOM 729 C C . SER A 1 97 ? 19.626 -13.817 -23.721 1.00 48.16 97 SER A C 1
ATOM 731 O O . SER A 1 97 ? 19.426 -12.600 -23.815 1.00 48.16 97 SER A O 1
ATOM 733 N N . GLY A 1 98 ? 18.738 -14.737 -24.105 1.00 57.94 98 GLY A N 1
ATOM 734 C CA . GLY A 1 98 ? 17.365 -14.459 -24.562 1.00 57.94 98 GLY A CA 1
ATOM 735 C C . GLY A 1 98 ? 16.474 -13.823 -23.488 1.00 57.94 98 GLY A C 1
ATOM 736 O O . GLY A 1 98 ? 15.262 -13.966 -23.520 1.00 57.94 98 GLY A O 1
ATOM 737 N N . LEU A 1 99 ? 17.102 -13.168 -22.516 1.00 62.91 99 LEU A N 1
ATOM 738 C CA . LEU A 1 99 ? 16.513 -12.428 -21.433 1.00 62.91 99 LEU A CA 1
ATOM 739 C C . LEU A 1 99 ? 16.093 -11.057 -21.934 1.00 62.91 99 LEU A C 1
ATOM 741 O O . LEU A 1 99 ? 16.875 -10.321 -22.557 1.00 62.91 99 LEU A O 1
ATOM 745 N N . THR A 1 100 ? 14.866 -10.720 -21.578 1.00 79.19 100 THR A N 1
ATOM 746 C CA . THR A 1 100 ? 14.278 -9.395 -21.728 1.00 79.19 100 THR A CA 1
ATOM 747 C C . THR A 1 100 ? 15.124 -8.335 -21.010 1.00 79.19 100 THR A C 1
ATOM 749 O O . THR A 1 100 ? 15.884 -8.628 -20.084 1.00 79.19 100 THR A O 1
ATOM 752 N N . VAL A 1 101 ? 14.994 -7.062 -21.401 1.00 83.44 101 VAL A N 1
ATOM 753 C CA . VAL A 1 101 ? 15.723 -5.951 -20.749 1.00 83.44 101 VAL A CA 1
ATOM 754 C C . VAL A 1 101 ? 15.428 -5.890 -19.242 1.00 83.44 101 VAL A C 1
ATOM 756 O O . VAL A 1 101 ? 16.315 -5.584 -18.449 1.00 83.44 101 VAL A O 1
ATOM 759 N N . ILE A 1 102 ? 14.204 -6.241 -18.840 1.00 85.56 102 ILE A N 1
ATOM 760 C CA . ILE A 1 102 ? 13.789 -6.321 -17.436 1.00 85.56 102 ILE A CA 1
ATOM 761 C C . ILE A 1 102 ? 14.553 -7.413 -16.690 1.00 85.56 102 ILE A C 1
ATOM 763 O O . ILE A 1 102 ? 15.068 -7.143 -15.612 1.00 85.56 102 ILE A O 1
ATOM 767 N N . GLU A 1 103 ? 14.657 -8.615 -17.255 1.00 86.00 103 GLU A N 1
ATOM 768 C CA . GLU A 1 103 ? 15.388 -9.729 -16.635 1.00 86.00 103 GLU A CA 1
ATOM 769 C C . GLU A 1 103 ? 16.880 -9.412 -16.507 1.00 86.00 103 GLU A C 1
ATOM 771 O O . GLU A 1 103 ? 17.474 -9.657 -15.463 1.00 86.00 103 GLU A O 1
ATOM 776 N N . ARG A 1 104 ? 17.469 -8.755 -17.514 1.00 88.00 104 ARG A N 1
ATOM 777 C CA . ARG A 1 104 ? 18.862 -8.281 -17.445 1.00 88.00 104 ARG A CA 1
ATOM 778 C C . ARG A 1 104 ? 19.084 -7.254 -16.330 1.00 88.00 104 ARG A C 1
ATOM 780 O O . ARG A 1 104 ? 20.145 -7.236 -15.715 1.00 88.00 104 ARG A O 1
ATOM 787 N N . LEU A 1 105 ? 18.110 -6.380 -16.074 1.00 88.44 105 LEU A N 1
ATOM 788 C CA . LEU A 1 105 ? 18.177 -5.417 -14.969 1.00 88.44 105 LEU A CA 1
ATOM 789 C C . LEU A 1 105 ? 17.891 -6.071 -13.608 1.00 88.44 105 LEU A C 1
ATOM 791 O O . LEU A 1 105 ? 18.469 -5.652 -12.608 1.00 88.44 105 LEU A O 1
ATOM 795 N N . ASP A 1 106 ? 17.034 -7.092 -13.564 1.00 89.25 106 ASP A N 1
ATOM 796 C CA . ASP A 1 106 ? 16.710 -7.873 -12.362 1.00 89.25 106 ASP A CA 1
ATOM 797 C C . ASP A 1 106 ? 17.928 -8.658 -11.839 1.00 89.25 106 ASP A C 1
ATOM 799 O O . ASP A 1 106 ? 18.103 -8.803 -10.630 1.00 89.25 106 ASP A O 1
ATOM 803 N N . GLU A 1 107 ? 18.831 -9.079 -12.734 1.00 91.75 107 GLU A N 1
ATOM 804 C CA . GLU A 1 107 ? 20.106 -9.721 -12.376 1.00 91.75 107 GLU A CA 1
ATOM 805 C C . GLU A 1 107 ? 21.053 -8.812 -11.573 1.00 91.75 107 GLU A C 1
ATOM 807 O O . GLU A 1 107 ? 21.955 -9.313 -10.895 1.00 91.75 107 GLU A O 1
ATOM 812 N N . ILE A 1 108 ? 20.866 -7.485 -11.608 1.00 90.75 108 ILE A N 1
ATOM 813 C CA . ILE A 1 108 ? 21.680 -6.549 -10.829 1.00 90.75 108 ILE A CA 1
ATOM 814 C C . ILE A 1 108 ? 21.266 -6.644 -9.349 1.00 90.75 108 ILE A C 1
ATOM 816 O O . ILE A 1 108 ? 20.133 -6.287 -8.999 1.00 90.75 108 ILE A O 1
ATOM 820 N N . PRO A 1 109 ? 22.173 -7.049 -8.436 1.00 92.94 109 PRO A N 1
ATOM 821 C CA . PRO A 1 109 ? 21.843 -7.172 -7.022 1.00 92.94 109 PRO A CA 1
ATOM 822 C C . PRO A 1 109 ? 21.297 -5.859 -6.450 1.00 92.94 109 PRO A C 1
ATOM 824 O O . PRO A 1 109 ? 21.954 -4.820 -6.503 1.00 92.94 109 PRO A O 1
ATOM 827 N N . GLY A 1 110 ? 20.095 -5.916 -5.875 1.00 89.69 110 GLY A N 1
ATOM 828 C CA . GLY A 1 110 ? 19.428 -4.763 -5.263 1.00 89.69 110 GLY A CA 1
ATOM 829 C C . GLY A 1 110 ? 18.512 -3.957 -6.190 1.00 89.69 110 GLY A C 1
ATOM 830 O O . GLY A 1 110 ? 17.819 -3.077 -5.686 1.00 89.69 110 GLY A O 1
ATOM 831 N N . VAL A 1 111 ? 18.455 -4.259 -7.493 1.00 91.81 111 VAL A N 1
ATOM 832 C CA . VAL A 1 111 ? 17.473 -3.655 -8.412 1.00 91.81 111 VAL A CA 1
ATOM 833 C C . VAL A 1 111 ? 16.147 -4.401 -8.285 1.00 91.81 111 VAL A C 1
ATOM 835 O O . VAL A 1 111 ? 15.158 -3.842 -7.812 1.00 91.81 111 VAL A O 1
ATOM 838 N N . GLY A 1 112 ? 16.119 -5.693 -8.604 1.00 90.69 112 GLY A N 1
ATOM 839 C CA . GLY A 1 112 ? 14.864 -6.433 -8.608 1.00 90.69 112 GLY A CA 1
ATOM 840 C C . GLY A 1 112 ? 13.937 -6.013 -9.764 1.00 90.69 112 GLY A C 1
ATOM 841 O O . GLY A 1 112 ? 13.990 -4.885 -10.263 1.00 90.69 112 GLY A O 1
ATOM 842 N N . ARG A 1 113 ? 13.004 -6.883 -10.152 1.00 88.62 113 ARG A N 1
ATOM 843 C CA . ARG A 1 113 ? 12.067 -6.641 -11.265 1.00 88.62 113 ARG A CA 1
ATOM 844 C C . ARG A 1 113 ? 11.311 -5.309 -11.165 1.00 88.62 113 ARG A C 1
ATOM 846 O O . ARG A 1 113 ? 11.197 -4.586 -12.148 1.00 88.62 113 ARG A O 1
ATOM 853 N N . GLY A 1 114 ? 10.816 -4.955 -9.978 1.00 88.69 114 GLY A N 1
ATOM 854 C CA . GLY A 1 114 ? 10.057 -3.716 -9.778 1.00 88.69 114 GLY A CA 1
ATOM 855 C C . GLY A 1 114 ? 10.894 -2.450 -9.985 1.00 88.69 114 GLY A C 1
ATOM 856 O O . GLY A 1 114 ? 10.433 -1.508 -10.627 1.00 88.69 114 GLY A O 1
ATOM 857 N N . ALA A 1 115 ? 12.141 -2.418 -9.499 1.00 91.25 115 ALA A N 1
ATOM 858 C CA . ALA A 1 115 ? 12.998 -1.261 -9.748 1.00 91.25 115 ALA A CA 1
ATOM 859 C C . ALA A 1 115 ? 13.484 -1.229 -11.201 1.00 91.25 115 ALA A C 1
ATOM 861 O O . ALA A 1 115 ? 13.601 -0.144 -11.758 1.00 91.25 115 ALA A O 1
ATOM 862 N N . ALA A 1 116 ? 13.683 -2.385 -11.843 1.00 89.75 116 ALA A N 1
ATOM 863 C CA . ALA A 1 116 ? 13.972 -2.459 -13.274 1.00 89.75 116 ALA A CA 1
ATOM 864 C C . ALA A 1 116 ? 12.864 -1.803 -14.117 1.00 89.75 116 ALA A C 1
ATOM 866 O O . ALA A 1 116 ? 13.159 -0.995 -14.998 1.00 89.75 116 ALA A O 1
ATOM 867 N N . GLN A 1 117 ? 11.593 -2.085 -13.803 1.00 87.75 117 GLN A N 1
ATOM 868 C CA . GLN A 1 117 ? 10.440 -1.438 -14.442 1.00 87.75 117 GLN A CA 1
ATOM 869 C C . GLN A 1 117 ? 10.453 0.083 -14.245 1.00 87.75 117 GLN A C 1
ATOM 871 O O . GLN A 1 117 ? 10.242 0.823 -15.202 1.00 87.75 117 GLN A O 1
ATOM 876 N N . ILE A 1 118 ? 10.729 0.556 -13.023 1.00 89.06 118 ILE A N 1
ATOM 877 C CA . ILE A 1 118 ? 10.812 1.994 -12.712 1.00 89.06 118 ILE A CA 1
ATOM 878 C C . ILE A 1 118 ? 11.950 2.657 -13.491 1.00 89.06 118 ILE A C 1
ATOM 880 O O . ILE A 1 118 ? 11.748 3.717 -14.076 1.00 89.06 118 ILE A O 1
ATOM 884 N N . ILE A 1 119 ? 13.126 2.025 -13.527 1.00 89.31 119 ILE A N 1
ATOM 885 C CA . ILE A 1 119 ? 14.284 2.517 -14.277 1.00 89.31 119 ILE A CA 1
ATOM 886 C C . ILE A 1 119 ? 13.901 2.681 -15.747 1.00 89.31 119 ILE A C 1
ATOM 888 O O . ILE A 1 119 ? 14.040 3.775 -16.280 1.00 89.31 119 ILE A O 1
ATOM 892 N N . LEU A 1 120 ? 13.355 1.637 -16.376 1.00 86.81 120 LEU A N 1
ATOM 893 C CA . LEU A 1 120 ? 12.930 1.670 -17.778 1.00 86.81 120 LEU A CA 1
ATOM 894 C C . LEU A 1 120 ? 11.825 2.691 -18.057 1.00 86.81 120 LEU A C 1
ATOM 896 O O . LEU A 1 120 ? 11.826 3.298 -19.123 1.00 86.81 120 LEU A O 1
ATOM 900 N N . ALA A 1 121 ? 10.898 2.898 -17.123 1.00 84.69 121 ALA A N 1
ATOM 901 C CA . ALA A 1 121 ? 9.858 3.911 -17.264 1.00 84.69 121 ALA A CA 1
ATOM 902 C C . ALA A 1 121 ? 10.423 5.342 -17.212 1.00 84.69 121 ALA A C 1
ATOM 904 O O . ALA A 1 121 ? 9.923 6.212 -17.920 1.00 84.69 121 ALA A O 1
ATOM 905 N N . GLU A 1 122 ? 11.456 5.578 -16.401 1.00 88.88 122 GLU A N 1
ATOM 906 C CA . GLU A 1 122 ? 12.082 6.895 -16.240 1.00 88.88 122 GLU A CA 1
ATOM 907 C C . GLU A 1 122 ? 13.046 7.229 -17.388 1.00 88.88 122 GLU A C 1
ATOM 909 O O . GLU A 1 122 ? 13.066 8.357 -17.879 1.00 88.88 122 GLU A O 1
ATOM 914 N N . ILE A 1 123 ? 13.853 6.254 -17.821 1.00 87.94 123 ILE A N 1
ATOM 915 C CA . ILE A 1 123 ? 14.898 6.469 -18.837 1.00 87.94 123 ILE A CA 1
ATOM 916 C C . ILE A 1 123 ? 14.420 6.152 -20.263 1.00 87.94 123 ILE A C 1
ATOM 918 O O . ILE A 1 123 ? 15.000 6.651 -21.224 1.00 87.94 123 ILE A O 1
ATOM 922 N N . GLY A 1 124 ? 13.367 5.341 -20.401 1.00 84.06 124 GLY A N 1
ATOM 923 C CA . 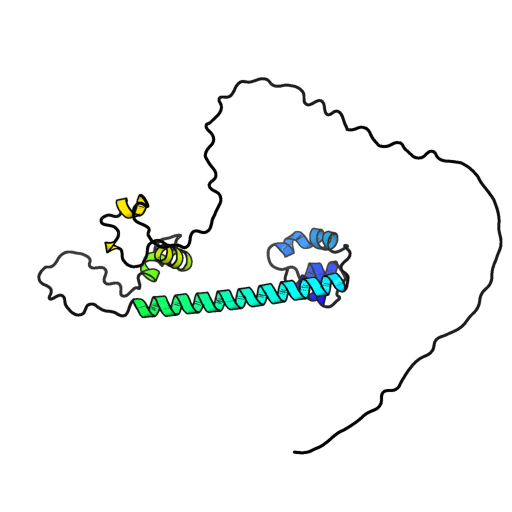GLY A 1 124 ? 12.895 4.775 -21.665 1.00 84.06 124 GLY A CA 1
ATOM 924 C C . GLY A 1 124 ? 13.649 3.499 -22.084 1.00 84.06 124 GLY A C 1
ATOM 925 O O . GLY A 1 124 ? 14.766 3.257 -21.639 1.00 84.06 124 GLY A O 1
ATOM 926 N N . PRO A 1 125 ? 13.076 2.649 -22.953 1.00 80.75 125 PRO A N 1
ATOM 927 C CA . PRO A 1 125 ? 13.774 1.466 -23.471 1.00 80.75 125 PRO A CA 1
ATOM 928 C C . PRO A 1 125 ? 14.826 1.806 -24.541 1.00 80.75 125 PRO A C 1
ATOM 930 O O . PRO A 1 125 ? 15.716 1.002 -24.809 1.00 80.75 125 PRO A O 1
ATOM 933 N N . ASP A 1 126 ? 14.737 2.989 -25.152 1.00 84.38 126 ASP A N 1
ATOM 934 C CA . ASP A 1 126 ? 15.638 3.430 -26.213 1.00 84.38 126 ASP A CA 1
ATOM 935 C C . ASP A 1 126 ? 16.872 4.138 -25.640 1.00 84.38 126 ASP A C 1
ATOM 937 O O . ASP A 1 126 ? 16.839 5.311 -25.262 1.00 84.38 126 ASP A O 1
ATOM 941 N N . MET A 1 127 ? 17.991 3.416 -25.597 1.00 85.12 127 MET A N 1
ATOM 942 C CA . MET A 1 127 ? 19.266 3.963 -25.129 1.00 85.12 127 MET A CA 1
ATOM 943 C C . MET A 1 127 ? 19.962 4.869 -26.158 1.00 85.12 127 MET A C 1
ATOM 945 O O . MET A 1 127 ? 20.918 5.550 -25.788 1.00 85.12 127 MET A O 1
ATOM 949 N N . THR A 1 128 ? 19.500 4.950 -27.416 1.00 84.88 128 THR A N 1
ATOM 950 C CA . THR A 1 128 ? 20.127 5.804 -28.450 1.00 84.88 128 THR A CA 1
ATOM 951 C C . THR A 1 128 ? 19.965 7.302 -28.169 1.00 84.88 128 THR A C 1
ATOM 953 O O . THR A 1 128 ? 20.777 8.115 -28.617 1.00 84.88 128 THR A O 1
ATOM 956 N N . VAL A 1 129 ? 18.983 7.667 -27.336 1.00 88.06 129 VAL A N 1
ATOM 957 C CA . VAL A 1 129 ? 18.764 9.030 -26.818 1.00 88.06 129 VAL A CA 1
ATOM 958 C C . VAL A 1 129 ? 19.942 9.520 -25.954 1.00 88.06 129 VAL A C 1
ATOM 960 O O . VAL A 1 129 ? 20.155 10.731 -25.798 1.00 88.06 129 VAL A O 1
ATOM 963 N N . PHE A 1 130 ? 20.745 8.593 -25.416 1.00 86.31 130 PHE A N 1
ATOM 964 C CA . PHE A 1 130 ? 21.923 8.876 -24.601 1.00 86.31 130 PHE A CA 1
ATOM 965 C C . PHE A 1 130 ? 23.203 8.477 -25.350 1.00 86.31 130 PHE A C 1
ATOM 967 O O . PHE A 1 130 ? 23.580 7.307 -25.347 1.00 86.31 130 PHE A O 1
ATOM 974 N N . PRO A 1 131 ? 23.950 9.441 -25.924 1.00 87.69 131 PRO A N 1
ATOM 975 C CA . PRO A 1 131 ? 25.162 9.135 -26.689 1.00 87.69 131 PRO A CA 1
ATOM 976 C C . PRO A 1 131 ? 26.236 8.390 -25.886 1.00 87.69 131 PRO A C 1
ATOM 978 O O . PRO A 1 131 ? 27.038 7.652 -26.450 1.00 87.69 131 PRO A O 1
ATOM 981 N N . THR A 1 132 ? 26.286 8.606 -24.566 1.00 86.56 132 THR A N 1
ATOM 982 C CA . THR A 1 132 ? 27.162 7.867 -23.648 1.00 86.56 132 THR A CA 1
ATOM 983 C C . THR A 1 132 ? 26.479 7.661 -22.296 1.00 86.56 132 THR A C 1
ATOM 985 O O . THR A 1 132 ? 25.598 8.432 -21.914 1.00 86.56 132 THR A O 1
ATOM 988 N N . ALA A 1 133 ? 26.957 6.694 -21.506 1.00 86.94 133 ALA A N 1
ATOM 989 C CA . ALA A 1 133 ? 26.474 6.472 -20.138 1.00 86.94 133 ALA A CA 1
ATOM 990 C C . ALA A 1 133 ? 26.598 7.722 -19.238 1.00 86.94 133 ALA A C 1
ATOM 992 O O . ALA A 1 133 ? 25.749 7.964 -18.385 1.00 86.94 133 ALA A O 1
ATOM 993 N N . ALA A 1 134 ? 27.607 8.573 -19.460 1.00 87.94 134 ALA A N 1
ATOM 994 C CA . ALA A 1 134 ? 27.748 9.834 -18.726 1.00 87.94 134 ALA A CA 1
ATOM 995 C C . ALA A 1 134 ? 26.608 10.831 -19.030 1.00 87.94 134 ALA A C 1
ATOM 997 O O . ALA A 1 134 ? 26.231 11.625 -18.166 1.00 87.94 134 ALA A O 1
ATOM 998 N N . HIS A 1 135 ? 26.022 10.783 -20.232 1.00 87.06 135 HIS A N 1
ATOM 999 C CA . HIS A 1 135 ? 24.856 11.604 -20.578 1.00 87.06 135 HIS A 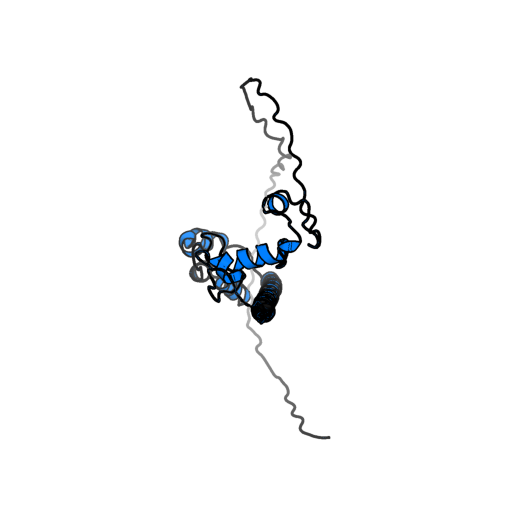CA 1
ATOM 1000 C C . HIS A 1 135 ? 23.594 11.148 -19.839 1.00 87.06 135 HIS A C 1
ATOM 1002 O O . HIS A 1 135 ? 22.807 11.997 -19.427 1.00 87.06 135 HIS A O 1
ATOM 1008 N N . LEU A 1 136 ? 23.443 9.841 -19.604 1.00 86.81 136 LEU A N 1
ATOM 1009 C CA . LEU A 1 136 ? 22.374 9.300 -18.765 1.00 86.81 136 LEU A CA 1
ATOM 1010 C C . LEU A 1 136 ? 22.545 9.740 -17.301 1.00 86.81 136 LEU A C 1
ATOM 1012 O O . LEU A 1 136 ? 21.633 10.317 -16.716 1.00 86.81 136 LEU A O 1
ATOM 1016 N N . VAL A 1 137 ? 23.743 9.555 -16.730 1.00 86.69 137 VAL A N 1
ATOM 1017 C CA . VAL A 1 137 ? 24.030 9.890 -15.317 1.00 86.69 137 VAL A CA 1
ATOM 1018 C C . VAL A 1 137 ? 23.941 11.396 -15.036 1.00 86.69 137 VAL A C 1
ATOM 1020 O O . VAL A 1 137 ? 23.578 11.799 -13.935 1.00 86.69 137 VAL A O 1
ATOM 1023 N N . SER A 1 138 ? 24.243 12.244 -16.022 1.00 82.81 138 SER A N 1
ATOM 1024 C CA . SER A 1 138 ? 24.127 13.703 -15.877 1.00 82.81 138 SER A CA 1
ATOM 1025 C C . SER A 1 138 ? 22.691 14.237 -15.991 1.00 82.81 138 SER A C 1
ATOM 1027 O O . SER A 1 138 ? 22.485 15.431 -15.778 1.00 82.81 138 SER A O 1
ATOM 1029 N N . GLY A 1 139 ? 21.703 13.392 -16.327 1.00 66.69 139 GLY A N 1
ATOM 1030 C CA . GLY A 1 139 ? 20.280 13.756 -16.396 1.00 66.69 139 GLY A CA 1
ATOM 1031 C C . GLY A 1 139 ? 19.919 14.765 -17.494 1.00 66.69 139 GLY A C 1
ATOM 1032 O O . GLY A 1 139 ? 18.812 15.296 -17.505 1.00 66.69 139 GLY A O 1
ATOM 1033 N N . ARG A 1 140 ? 20.840 15.062 -18.422 1.00 55.88 140 ARG A N 1
ATOM 1034 C CA . ARG A 1 140 ? 20.709 16.196 -19.355 1.00 55.88 140 ARG A CA 1
ATOM 1035 C C . ARG A 1 140 ? 19.733 15.950 -20.519 1.00 55.88 140 ARG A C 1
ATOM 1037 O O . ARG A 1 140 ? 19.356 16.912 -21.178 1.00 55.88 140 ARG A O 1
ATOM 1044 N N . ASN A 1 141 ? 19.301 14.700 -20.722 1.00 55.28 141 ASN A N 1
ATOM 1045 C CA . ASN A 1 141 ? 18.453 14.264 -21.842 1.00 55.28 141 ASN A CA 1
ATOM 1046 C C . ASN A 1 141 ? 17.188 13.465 -21.434 1.00 55.28 141 ASN A C 1
ATOM 1048 O O . ASN A 1 141 ? 16.513 12.941 -22.316 1.00 55.28 141 ASN A O 1
ATOM 1052 N N . CYS A 1 142 ? 16.829 13.357 -20.146 1.00 51.88 142 CYS A N 1
ATOM 1053 C CA . CYS A 1 142 ? 15.614 12.631 -19.741 1.00 51.88 142 CYS A CA 1
ATOM 1054 C C . CYS A 1 142 ? 14.356 13.435 -20.116 1.00 51.88 142 CYS A C 1
ATOM 1056 O O . CYS A 1 142 ? 13.943 14.346 -19.397 1.00 51.88 142 CYS A O 1
ATOM 1058 N N . ALA A 1 143 ? 13.753 13.126 -21.264 1.00 51.00 143 ALA A N 1
ATOM 1059 C CA . ALA A 1 143 ? 12.477 13.684 -21.686 1.00 51.00 143 ALA A CA 1
ATOM 1060 C C . ALA A 1 143 ? 11.353 12.659 -21.471 1.00 51.00 143 ALA A C 1
ATOM 1062 O O . ALA A 1 143 ? 11.388 11.581 -22.055 1.00 51.00 143 ALA A O 1
ATOM 1063 N N . ARG A 1 144 ? 10.316 13.095 -20.731 1.00 44.88 144 ARG A N 1
ATOM 1064 C CA . ARG A 1 144 ? 8.965 12.507 -20.578 1.00 44.88 144 ARG A CA 1
ATOM 1065 C C . ARG A 1 144 ? 8.695 11.671 -19.316 1.00 44.88 144 ARG A C 1
ATOM 1067 O O . ARG A 1 144 ? 8.239 10.542 -19.405 1.00 44.88 144 ARG A O 1
ATOM 1074 N N . ALA A 1 145 ? 8.761 12.319 -18.154 1.00 45.62 145 ALA A N 1
ATOM 1075 C CA . ALA A 1 145 ? 7.916 11.966 -17.008 1.00 45.62 145 ALA A CA 1
ATOM 1076 C C . ALA A 1 145 ? 6.917 13.114 -16.730 1.00 45.62 145 ALA A C 1
ATOM 1078 O O . ALA A 1 145 ? 7.308 14.285 -16.820 1.00 45.62 145 ALA A O 1
ATOM 1079 N N . PRO A 1 146 ? 5.628 12.854 -16.418 1.00 38.88 146 PRO A N 1
ATOM 1080 C CA . PRO A 1 146 ? 4.762 13.889 -15.866 1.00 38.88 146 PRO A CA 1
ATOM 1081 C C . PRO A 1 146 ? 5.359 14.346 -14.531 1.00 38.88 146 PRO A C 1
ATOM 1083 O O . PRO A 1 146 ? 5.561 13.551 -13.617 1.00 38.88 146 PRO A O 1
ATOM 1086 N N . SER A 1 147 ? 5.675 15.637 -14.445 1.00 42.56 147 SER A N 1
ATOM 1087 C CA . SER A 1 147 ? 6.200 16.270 -13.239 1.00 42.56 147 SER A CA 1
ATOM 1088 C C . SER A 1 147 ? 5.234 16.052 -12.070 1.00 42.56 147 SER A C 1
ATOM 1090 O O . SER A 1 147 ? 4.190 16.696 -11.985 1.00 42.56 147 SER A O 1
ATOM 1092 N N . ASN A 1 148 ? 5.583 15.151 -11.151 1.00 45.75 148 ASN A N 1
ATOM 1093 C CA . ASN A 1 148 ? 5.060 15.206 -9.793 1.00 45.75 148 ASN A CA 1
ATOM 1094 C C . ASN A 1 148 ? 5.767 16.374 -9.089 1.00 45.75 148 ASN A C 1
ATOM 1096 O O . ASN A 1 148 ? 6.999 16.353 -9.003 1.00 45.75 148 ASN A O 1
ATOM 1100 N N . PRO A 1 149 ? 5.054 17.385 -8.561 1.00 37.22 149 PRO A N 1
ATOM 1101 C CA . PRO A 1 149 ? 5.685 18.464 -7.816 1.00 37.22 149 PRO A CA 1
ATOM 1102 C C . PRO A 1 149 ? 6.057 17.961 -6.413 1.00 37.22 149 PRO A C 1
ATOM 1104 O O . PRO A 1 149 ? 5.384 18.232 -5.419 1.00 37.22 149 PRO A O 1
ATOM 1107 N N . GLY A 1 150 ? 7.143 17.196 -6.328 1.00 37.53 150 GLY A N 1
ATOM 1108 C CA . GLY A 1 150 ? 7.846 16.920 -5.083 1.00 37.53 150 GLY A CA 1
ATOM 1109 C C . GLY A 1 150 ? 8.709 18.127 -4.722 1.00 37.53 150 GLY A C 1
ATOM 1110 O O . GLY A 1 150 ? 9.585 18.517 -5.485 1.00 37.53 150 GLY A O 1
ATOM 1111 N N . ARG A 1 151 ? 8.435 18.741 -3.567 1.00 39.97 151 ARG A N 1
ATOM 1112 C CA . ARG A 1 151 ? 9.205 19.848 -2.973 1.00 39.97 151 ARG A CA 1
ATOM 1113 C C . ARG A 1 151 ? 10.719 19.649 -3.130 1.00 39.97 151 ARG A C 1
ATOM 1115 O O . ARG A 1 151 ? 11.279 18.721 -2.556 1.00 39.97 151 ARG A O 1
ATOM 1122 N N . SER A 1 152 ? 11.390 20.589 -3.792 1.00 39.91 152 SER A N 1
ATOM 1123 C CA . SER A 1 152 ? 12.845 20.714 -3.731 1.00 39.91 152 SER A CA 1
ATOM 1124 C C . SER A 1 152 ? 13.249 21.295 -2.373 1.00 39.91 152 SER A C 1
ATOM 1126 O O . SER A 1 152 ? 13.031 22.477 -2.095 1.00 39.91 152 SER A O 1
ATOM 1128 N N . SER A 1 153 ? 13.835 20.474 -1.508 1.00 39.78 153 SER A N 1
ATOM 1129 C CA . SER A 1 153 ? 14.618 20.943 -0.366 1.00 39.78 153 SER A CA 1
ATOM 1130 C C . SER A 1 153 ? 15.870 21.654 -0.883 1.00 39.78 153 SER A C 1
ATOM 1132 O O . SER A 1 153 ? 16.829 21.012 -1.302 1.00 39.78 153 SER A O 1
ATOM 1134 N N . GLY A 1 154 ? 15.835 22.987 -0.886 1.00 36.06 154 GLY A N 1
ATOM 1135 C CA . GLY A 1 154 ? 17.016 23.815 -1.103 1.00 36.06 154 GLY A CA 1
ATOM 1136 C C . GLY A 1 154 ? 18.005 23.629 0.045 1.00 36.06 154 GLY A C 1
ATOM 1137 O O . GLY A 1 154 ? 17.641 23.753 1.214 1.00 36.06 154 GLY A O 1
ATOM 1138 N N . ALA A 1 155 ? 19.245 23.306 -0.311 1.00 36.41 155 ALA A N 1
ATOM 1139 C CA . ALA A 1 155 ? 20.377 23.226 0.594 1.00 36.41 155 ALA A CA 1
ATOM 1140 C C . ALA A 1 155 ? 20.662 24.607 1.209 1.00 36.41 155 ALA A C 1
ATOM 1142 O O . ALA A 1 155 ? 20.948 25.565 0.493 1.00 36.41 155 ALA A O 1
ATOM 1143 N N . GLY A 1 156 ? 20.568 24.699 2.536 1.00 33.88 156 GLY A N 1
ATOM 1144 C CA . GLY A 1 156 ? 21.101 25.813 3.313 1.00 33.88 156 GLY A CA 1
ATOM 1145 C C . GLY A 1 156 ? 22.565 25.551 3.669 1.00 33.88 156 GLY A C 1
ATOM 1146 O O . GLY A 1 156 ? 22.915 24.468 4.131 1.00 33.88 156 GLY A O 1
ATOM 1147 N N . GLU A 1 157 ? 23.401 26.550 3.419 1.00 41.56 157 GLU A N 1
ATOM 1148 C CA . GLU A 1 157 ? 24.833 26.646 3.721 1.00 41.56 157 GLU A CA 1
ATOM 1149 C C . GLU A 1 157 ? 25.162 26.318 5.201 1.00 41.56 157 GLU A C 1
ATOM 1151 O O . GLU A 1 157 ? 24.371 26.660 6.087 1.00 41.56 157 GLU A O 1
ATOM 1156 N N . PRO A 1 158 ? 26.299 25.665 5.528 1.00 38.59 158 PRO A N 1
ATOM 1157 C CA . PRO A 1 158 ? 26.596 25.293 6.908 1.00 38.59 158 PRO A CA 1
ATOM 1158 C C . PRO A 1 158 ? 27.049 26.521 7.710 1.00 38.59 158 PRO A C 1
ATOM 1160 O O . PRO A 1 158 ? 28.173 27.004 7.571 1.00 38.59 158 PRO A O 1
ATOM 1163 N N . ALA A 1 159 ? 26.183 27.019 8.592 1.00 37.25 159 ALA A N 1
ATOM 1164 C CA . ALA A 1 159 ? 26.550 28.068 9.534 1.00 37.25 159 ALA A CA 1
ATOM 1165 C C . ALA A 1 159 ? 27.547 27.535 10.583 1.00 37.25 159 ALA A C 1
ATOM 1167 O O . ALA A 1 159 ? 27.284 26.593 11.331 1.00 37.25 159 ALA A O 1
ATOM 1168 N N . ARG A 1 160 ? 28.714 28.180 10.599 1.00 31.77 160 ARG A N 1
ATOM 1169 C CA . ARG A 1 160 ? 29.861 28.026 11.501 1.00 31.77 160 ARG A CA 1
ATOM 1170 C C . ARG A 1 160 ? 29.461 28.007 12.986 1.00 31.77 160 ARG A C 1
ATOM 1172 O O . ARG A 1 160 ? 28.716 28.865 13.445 1.00 31.77 160 ARG A O 1
ATOM 1179 N N . ALA A 1 161 ? 30.021 27.060 13.741 1.00 35.81 161 ALA A N 1
ATOM 1180 C CA . ALA A 1 161 ? 29.828 26.935 15.185 1.00 35.81 161 ALA A CA 1
ATOM 1181 C C . ALA A 1 161 ? 30.566 28.029 15.983 1.00 35.81 161 ALA A C 1
ATOM 1183 O O . ALA A 1 161 ? 31.744 28.299 15.735 1.00 35.81 161 ALA A O 1
ATOM 1184 N N . THR A 1 162 ? 29.898 28.563 17.009 1.00 42.28 162 THR A N 1
ATOM 1185 C CA . THR A 1 162 ? 30.507 29.329 18.111 1.00 42.28 162 THR A CA 1
ATOM 1186 C C . THR A 1 162 ? 29.890 28.844 19.432 1.00 42.28 162 THR A C 1
ATOM 1188 O O . THR A 1 162 ? 28.677 28.623 19.472 1.00 42.28 162 THR A O 1
ATOM 1191 N N . PRO A 1 163 ? 30.674 28.637 20.507 1.00 43.12 163 PRO A N 1
ATOM 1192 C CA . PRO A 1 163 ? 30.184 28.018 21.731 1.00 43.12 163 PRO A CA 1
ATOM 1193 C C . PRO A 1 163 ? 29.656 29.076 22.703 1.00 43.12 163 PRO A C 1
ATOM 1195 O O . PRO A 1 163 ? 30.322 30.079 22.918 1.00 43.12 163 PRO A O 1
ATOM 1198 N N . ILE A 1 164 ? 28.521 28.813 23.350 1.00 39.19 164 ILE A N 1
ATOM 1199 C CA . ILE A 1 164 ? 28.309 29.133 24.769 1.00 39.19 164 ILE A CA 1
ATOM 1200 C C . ILE A 1 164 ? 27.184 28.255 25.321 1.00 39.19 164 ILE A C 1
ATOM 1202 O O . ILE A 1 164 ? 26.014 28.377 24.972 1.00 39.19 164 ILE A O 1
ATOM 1206 N N . SER A 1 165 ? 27.573 27.356 26.216 1.00 34.47 165 SER A N 1
ATOM 1207 C CA . SER A 1 165 ? 26.681 26.687 27.151 1.00 34.47 165 SER A CA 1
ATOM 1208 C C . SER A 1 165 ? 26.240 27.682 28.225 1.00 34.47 165 SER A C 1
ATOM 1210 O O . SER A 1 165 ? 27.102 28.346 28.799 1.00 34.47 165 SER A O 1
ATOM 1212 N N . ARG A 1 166 ? 24.946 27.705 28.567 1.00 36.06 166 ARG A N 1
ATOM 1213 C CA . ARG A 1 166 ? 24.397 27.423 29.916 1.00 36.06 166 ARG A CA 1
ATOM 1214 C C . ARG A 1 166 ? 22.946 27.921 30.050 1.00 36.06 166 ARG A C 1
ATOM 1216 O O . ARG A 1 166 ? 22.624 29.033 29.664 1.00 36.06 166 ARG A O 1
ATOM 1223 N N . GLU A 1 167 ? 22.141 27.068 30.692 1.00 34.44 167 GLU A N 1
ATOM 1224 C CA . GLU A 1 167 ? 20.940 27.398 31.481 1.00 34.44 167 GLU A CA 1
ATOM 1225 C C . GLU A 1 167 ? 19.583 27.542 30.752 1.00 34.44 167 GLU A C 1
ATOM 1227 O O . GLU A 1 167 ? 19.029 28.624 30.590 1.00 34.44 167 GLU A O 1
ATOM 1232 N N . CYS A 1 168 ? 18.956 26.405 30.415 1.00 31.92 168 CYS A N 1
ATOM 1233 C CA . CYS A 1 168 ? 17.498 26.347 30.245 1.00 31.92 168 CYS A CA 1
ATOM 1234 C C . CYS A 1 168 ? 16.825 26.322 31.629 1.00 31.92 168 CYS A C 1
ATOM 1236 O O . CYS A 1 168 ? 16.527 25.261 32.175 1.00 31.92 168 CYS A O 1
ATOM 1238 N N . SER A 1 169 ? 16.580 27.501 32.199 1.00 46.31 169 SER A N 1
ATOM 1239 C CA . SER A 1 169 ? 15.619 27.660 33.292 1.00 46.31 169 SER A CA 1
ATOM 1240 C C . SER A 1 169 ? 14.206 27.637 32.705 1.00 46.31 169 SER A C 1
ATOM 1242 O O . SER A 1 169 ? 13.758 28.584 32.058 1.00 46.31 169 SER A O 1
ATOM 1244 N N . VAL A 1 170 ? 13.512 26.511 32.871 1.00 39.66 170 VAL A N 1
ATOM 1245 C CA . VAL A 1 170 ? 12.108 26.351 32.477 1.00 39.66 170 VAL A CA 1
ATOM 1246 C C . VAL A 1 170 ? 11.243 27.164 33.439 1.00 39.66 170 VAL A C 1
ATOM 1248 O O . VAL A 1 170 ? 11.041 26.778 34.589 1.00 39.66 170 VAL A O 1
ATOM 1251 N N . ARG A 1 171 ? 10.695 28.287 32.966 1.00 40.41 171 ARG A N 1
ATOM 1252 C CA . ARG A 1 171 ? 9.588 28.983 33.635 1.00 40.41 171 ARG A CA 1
ATOM 1253 C C . ARG A 1 171 ? 8.271 28.390 33.109 1.00 40.41 171 ARG A C 1
ATOM 1255 O O . ARG A 1 171 ? 8.029 28.496 31.907 1.00 40.41 171 ARG A O 1
ATOM 1262 N N . PRO A 1 172 ? 7.427 27.750 33.938 1.00 55.59 172 PRO A N 1
ATOM 1263 C CA . PRO A 1 172 ? 6.149 27.219 33.470 1.00 55.59 172 PRO A CA 1
ATOM 1264 C C . PRO A 1 172 ? 5.143 28.355 33.186 1.00 55.59 172 PRO A C 1
ATOM 1266 O O . PRO A 1 172 ? 5.217 29.406 33.831 1.00 55.59 172 PRO A O 1
ATOM 1269 N N . PRO A 1 173 ? 4.202 28.173 32.238 1.00 61.34 173 PRO A N 1
ATOM 1270 C CA . PRO A 1 173 ? 3.171 29.168 31.939 1.00 61.34 173 PRO A CA 1
ATOM 1271 C C . PRO A 1 173 ? 2.195 29.346 33.121 1.00 61.34 173 PRO A C 1
ATOM 1273 O O . PRO A 1 173 ? 1.971 28.396 33.879 1.00 61.34 173 PRO A O 1
ATOM 1276 N N . PRO A 1 174 ? 1.591 30.539 33.300 1.00 56.62 174 PRO A N 1
ATOM 1277 C CA . PRO A 1 174 ? 0.645 30.782 34.387 1.00 56.62 174 PRO A CA 1
ATOM 1278 C C . PRO A 1 174 ? -0.617 29.918 34.235 1.00 56.62 174 PRO A C 1
ATOM 1280 O O . PRO A 1 174 ? -1.206 29.837 33.158 1.00 56.62 174 PRO A O 1
ATOM 1283 N N . GLN A 1 175 ? -1.038 29.273 35.329 1.00 62.44 175 GLN A N 1
ATOM 1284 C CA . GLN A 1 175 ? -2.285 28.505 35.379 1.00 62.44 175 GLN A CA 1
ATOM 1285 C C . GLN A 1 175 ? -3.514 29.434 35.422 1.00 62.44 175 GLN A C 1
ATOM 1287 O O . GLN A 1 175 ? -3.446 30.496 36.046 1.00 62.44 175 GLN A O 1
ATOM 1292 N N . PRO A 1 176 ? -4.656 29.037 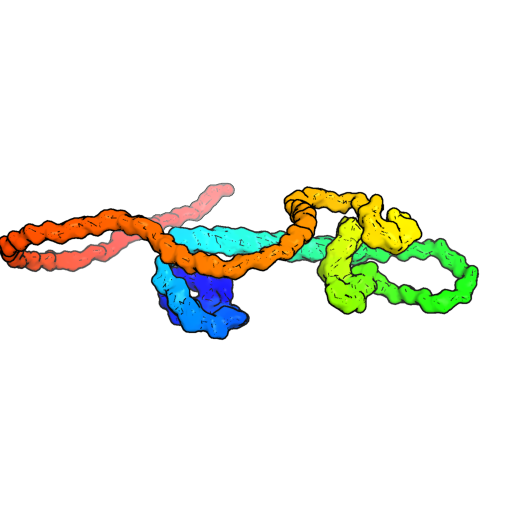34.825 1.00 57.97 176 PRO A N 1
ATOM 1293 C CA . PRO A 1 176 ? -5.924 29.748 34.990 1.00 57.97 176 PRO A CA 1
ATOM 1294 C C . PRO A 1 176 ? -6.414 29.692 36.453 1.00 57.97 176 PRO A C 1
ATOM 1296 O O . PRO A 1 176 ? -6.093 28.739 37.171 1.00 57.97 176 PRO A O 1
ATOM 1299 N N . PRO A 1 177 ? -7.195 30.685 36.925 1.00 58.75 177 PRO A N 1
ATOM 1300 C CA . PRO A 1 177 ? -7.599 30.759 38.325 1.00 58.75 177 PRO A CA 1
ATOM 1301 C C . PRO A 1 177 ? -8.462 29.557 38.736 1.00 58.75 177 PRO A C 1
ATOM 1303 O O . PRO A 1 177 ? -9.435 29.198 38.070 1.00 58.75 177 PRO A O 1
ATOM 1306 N N . ARG A 1 178 ? -8.110 28.945 39.875 1.00 50.75 178 ARG A N 1
ATOM 1307 C CA . ARG A 1 178 ? -8.907 27.898 40.530 1.00 50.75 178 ARG A CA 1
ATOM 1308 C C . ARG A 1 178 ? -10.246 28.475 40.991 1.00 50.75 178 ARG A C 1
ATOM 1310 O O . ARG A 1 178 ? -10.288 29.534 41.610 1.00 50.75 178 ARG A O 1
ATOM 1317 N N . ARG A 1 179 ? -11.331 27.737 40.739 1.00 39.06 179 ARG A N 1
ATOM 1318 C CA . ARG A 1 179 ? -12.641 28.003 41.347 1.00 39.06 179 ARG A CA 1
ATOM 1319 C C . ARG A 1 179 ? -12.534 27.819 42.861 1.00 39.06 179 ARG A C 1
ATOM 1321 O O . ARG A 1 179 ? -12.000 26.815 43.329 1.00 39.06 179 ARG A O 1
ATOM 1328 N N . THR A 1 180 ? -13.020 28.802 43.606 1.00 46.91 180 THR A N 1
ATOM 1329 C CA . THR A 1 180 ? -13.133 28.762 45.063 1.00 46.91 180 THR A CA 1
ATOM 1330 C C . THR A 1 180 ? -14.142 27.686 45.491 1.00 46.91 180 THR A C 1
ATOM 1332 O O . THR A 1 180 ? -15.168 27.515 44.827 1.00 46.91 180 THR A O 1
ATOM 1335 N N . PRO A 1 181 ? -13.897 26.950 46.589 1.00 43.66 181 PRO A N 1
ATOM 1336 C CA . PRO A 1 181 ? -14.919 26.110 47.193 1.00 43.66 181 PRO A CA 1
ATOM 1337 C C . PRO A 1 181 ? -15.877 27.008 47.984 1.00 43.66 181 PRO A C 1
ATOM 1339 O O . PRO A 1 181 ? -15.499 27.595 48.995 1.00 43.66 181 PRO A O 1
ATOM 1342 N N . SER A 1 182 ? -17.114 27.139 47.510 1.00 40.44 182 SER A N 1
ATOM 1343 C CA . SER A 1 182 ? -18.200 27.705 48.308 1.00 40.44 182 SER A CA 1
ATOM 1344 C C . SER A 1 182 ? -18.824 26.577 49.120 1.00 40.44 182 SER A C 1
ATOM 1346 O O . SER A 1 182 ? -19.392 25.633 48.571 1.00 40.44 182 SER A O 1
ATOM 1348 N N . SER A 1 183 ? -18.651 26.655 50.435 1.00 44.69 183 SER A N 1
ATOM 1349 C CA . SER A 1 183 ? -19.377 25.855 51.404 1.00 44.69 183 SER A CA 1
ATOM 1350 C C . SER A 1 183 ? -20.814 26.361 51.514 1.00 44.69 183 SER A C 1
ATOM 1352 O O . SER A 1 183 ? -21.055 27.522 51.834 1.00 44.69 183 SER A O 1
ATOM 1354 N N . ALA A 1 184 ? -21.773 25.463 51.319 1.00 41.56 184 ALA A N 1
ATOM 1355 C CA . ALA A 1 184 ? -23.079 25.546 51.954 1.00 41.56 184 ALA A CA 1
ATOM 1356 C C . ALA A 1 184 ? -23.657 24.132 52.043 1.00 41.56 184 ALA A C 1
ATOM 1358 O O . ALA A 1 184 ? -24.027 23.521 51.043 1.00 41.56 184 ALA A O 1
ATOM 1359 N N . ASN A 1 185 ? -23.694 23.613 53.267 1.00 43.16 185 ASN A N 1
ATOM 1360 C CA . ASN A 1 185 ? -24.510 22.467 53.631 1.00 43.16 185 ASN A CA 1
ATOM 1361 C C . ASN A 1 185 ? -25.988 22.864 53.535 1.00 43.16 185 ASN A C 1
ATOM 1363 O O . ASN A 1 185 ? -26.371 23.907 54.061 1.00 43.16 185 ASN A O 1
ATOM 1367 N N . ALA A 1 186 ? -26.820 21.988 52.979 1.00 39.28 186 ALA A N 1
ATOM 1368 C CA . ALA A 1 186 ? -28.235 21.938 53.317 1.00 39.28 186 ALA A CA 1
ATOM 1369 C C . ALA A 1 186 ? -28.719 20.486 53.268 1.00 39.28 186 ALA A C 1
ATOM 1371 O O . ALA A 1 186 ? -28.963 19.898 52.218 1.00 39.28 186 ALA A O 1
ATOM 1372 N N . THR A 1 187 ? -28.799 19.927 54.468 1.00 41.88 187 THR A N 1
ATOM 1373 C CA . THR A 1 187 ? -29.581 18.766 54.876 1.00 41.88 187 THR A CA 1
ATOM 1374 C C . THR A 1 187 ? -31.013 18.846 54.343 1.00 41.88 187 THR A C 1
ATOM 1376 O O . THR A 1 187 ? -31.678 19.864 54.507 1.00 41.88 187 THR A O 1
ATOM 1379 N N . GLY A 1 188 ? -31.509 17.748 53.776 1.00 37.12 188 GLY A N 1
ATOM 1380 C CA . GLY A 1 188 ? -32.902 17.614 53.360 1.00 37.12 188 GLY A CA 1
ATOM 1381 C C . GLY A 1 188 ? -33.195 16.207 52.859 1.00 37.12 188 GLY A C 1
ATOM 1382 O O . GLY A 1 188 ? -33.143 15.941 51.666 1.00 37.12 188 GLY A O 1
ATOM 1383 N N . ALA A 1 189 ? -33.455 15.301 53.797 1.00 35.38 189 ALA A N 1
ATOM 1384 C CA . ALA A 1 189 ? -34.016 13.982 53.542 1.00 35.38 189 ALA A CA 1
ATOM 1385 C C . ALA A 1 189 ? -35.366 14.085 52.808 1.00 35.38 189 ALA A C 1
ATOM 1387 O O . ALA A 1 189 ? -36.140 14.980 53.128 1.00 35.38 189 ALA A O 1
ATOM 1388 N N . SER A 1 190 ? -35.690 13.137 51.920 1.00 37.25 190 SER A N 1
ATOM 1389 C CA . SER A 1 190 ? -36.931 12.353 52.049 1.00 37.25 190 SER A CA 1
ATOM 1390 C C . SER A 1 190 ? -37.042 11.226 51.009 1.00 37.25 190 SER A C 1
ATOM 1392 O O . SER A 1 190 ? -36.975 11.435 49.803 1.00 37.25 190 SER A O 1
ATOM 1394 N N . SER A 1 191 ? -37.213 10.039 51.578 1.00 47.47 191 SER A N 1
ATOM 1395 C CA . SER A 1 191 ? -37.790 8.750 51.169 1.00 47.47 191 SER A CA 1
ATOM 1396 C C . SER A 1 191 ? -38.616 8.563 49.877 1.00 47.47 191 SER A C 1
ATOM 1398 O O . SER A 1 191 ? -39.522 9.327 49.577 1.00 47.47 191 SER A O 1
ATOM 1400 N N . ASN A 1 192 ? -38.376 7.367 49.305 1.00 43.56 192 ASN A N 1
ATOM 1401 C CA . ASN A 1 192 ? -39.293 6.319 48.805 1.00 43.56 192 ASN A CA 1
ATOM 1402 C C . ASN A 1 192 ? -40.329 6.633 47.708 1.00 43.56 192 ASN A C 1
ATOM 1404 O O . ASN A 1 192 ? -41.176 7.497 47.869 1.00 43.56 192 ASN A O 1
ATOM 1408 N N . VAL A 1 193 ? -40.406 5.758 46.693 1.00 40.62 193 VAL A N 1
ATOM 1409 C CA . VAL A 1 193 ? -41.465 4.726 46.552 1.00 40.62 193 VAL A CA 1
ATOM 1410 C C . VAL A 1 193 ? -41.238 3.895 45.279 1.00 40.62 193 VAL A C 1
ATOM 1412 O O . VAL A 1 193 ? -40.818 4.388 44.237 1.00 40.62 193 VAL A O 1
ATOM 1415 N N . ALA A 1 194 ? -41.508 2.600 45.414 1.00 39.09 194 ALA A N 1
ATOM 1416 C CA . ALA A 1 194 ? -41.474 1.570 44.391 1.00 39.09 194 ALA A CA 1
ATOM 1417 C C . ALA A 1 194 ? -42.743 1.543 43.514 1.00 39.09 194 ALA A C 1
ATOM 1419 O O . ALA A 1 194 ? -43.842 1.735 44.024 1.00 39.09 194 ALA A O 1
ATOM 1420 N N . ALA A 1 195 ? -42.588 1.171 42.240 1.00 40.75 195 ALA A N 1
ATOM 1421 C CA . ALA A 1 195 ? -43.553 0.428 41.411 1.00 40.75 195 ALA A CA 1
ATOM 1422 C C . ALA A 1 195 ? -42.775 -0.090 40.172 1.00 40.75 195 ALA A C 1
ATOM 1424 O O . ALA A 1 195 ? -42.138 0.707 39.493 1.00 40.75 195 ALA A O 1
ATOM 1425 N N . SER A 1 196 ? -42.552 -1.398 39.948 1.00 35.56 196 SER A N 1
ATOM 1426 C CA . SER A 1 196 ? -43.497 -2.391 39.376 1.00 35.56 196 SER A CA 1
ATOM 1427 C C . SER A 1 196 ? -44.182 -1.835 38.106 1.00 35.56 196 SER A C 1
ATOM 1429 O O . SER A 1 196 ? -44.825 -0.804 38.198 1.00 35.56 196 SER A O 1
ATOM 1431 N N . SER A 1 197 ? -44.113 -2.384 36.883 1.00 40.06 197 SER A N 1
ATOM 1432 C CA . SER A 1 197 ? -44.000 -3.776 36.424 1.00 40.06 197 SER A CA 1
ATOM 1433 C C . SER A 1 197 ? -43.725 -3.837 34.902 1.00 40.06 197 SER A C 1
ATOM 1435 O O . SER A 1 197 ? -44.371 -3.112 34.162 1.00 40.06 197 SER A O 1
ATOM 1437 N N . LYS A 1 198 ? -42.851 -4.768 34.480 1.00 48.41 198 LYS A N 1
ATOM 1438 C CA . LYS A 1 198 ? -42.917 -5.721 33.331 1.00 48.41 198 LYS A CA 1
ATOM 1439 C C . LYS A 1 198 ? -43.278 -5.297 31.868 1.00 48.41 198 LYS A C 1
ATOM 1441 O O . LYS A 1 198 ? -43.880 -4.263 31.628 1.00 48.41 198 LYS A O 1
ATOM 1446 N N . PRO A 1 199 ? -42.862 -6.122 30.871 1.00 46.78 199 PRO A N 1
ATOM 1447 C CA . PRO A 1 199 ? -42.578 -5.722 29.489 1.00 46.78 199 PRO A CA 1
ATOM 1448 C C . PRO A 1 199 ? -43.733 -6.008 28.516 1.00 46.78 199 PRO A C 1
ATOM 1450 O O . PRO A 1 199 ? -44.609 -6.818 28.806 1.00 46.78 199 PRO A O 1
ATOM 1453 N N . SER A 1 200 ? -43.677 -5.417 27.320 1.00 36.94 200 SER A N 1
ATOM 1454 C CA . SER A 1 200 ? -44.497 -5.834 26.173 1.00 36.94 200 SER A CA 1
ATOM 1455 C C . SER A 1 200 ? -43.613 -6.438 25.079 1.00 36.94 200 SER A C 1
ATOM 1457 O O . SER A 1 200 ? -42.621 -5.840 24.668 1.00 36.94 200 SER A O 1
ATOM 1459 N N . SER A 1 201 ? -43.968 -7.651 24.655 1.00 46.31 201 SER A N 1
ATOM 1460 C CA . SER A 1 201 ? -43.446 -8.372 23.480 1.00 46.31 201 SER A CA 1
ATOM 1461 C C . SER A 1 201 ? -44.490 -8.295 22.322 1.00 46.31 201 SER A C 1
ATOM 1463 O O . SER A 1 201 ? -45.379 -7.453 22.421 1.00 46.31 201 SER A O 1
ATOM 1465 N N . PRO A 1 202 ? -44.413 -9.060 21.206 1.00 52.66 202 PRO A N 1
ATOM 1466 C CA . PRO A 1 202 ? -44.143 -8.515 19.865 1.00 52.66 202 PRO A CA 1
ATOM 1467 C C . PRO A 1 202 ? -45.220 -8.834 18.783 1.00 52.66 202 PRO A C 1
ATOM 1469 O O . PRO A 1 202 ? -46.216 -9.493 19.066 1.00 52.66 202 PRO A O 1
ATOM 1472 N N . SER A 1 203 ? -44.911 -8.448 17.524 1.00 41.50 203 SER A N 1
ATOM 1473 C CA . SER A 1 203 ? -45.422 -8.970 16.222 1.00 41.50 203 SER A CA 1
ATOM 1474 C C . SER A 1 203 ? -46.761 -8.405 15.686 1.00 41.50 203 SER A C 1
ATOM 1476 O O . SER A 1 203 ? -47.519 -7.859 16.483 1.00 41.50 203 SER A O 1
ATOM 1478 N N . PRO A 1 204 ? -47.104 -8.525 14.369 1.00 50.78 204 PRO A N 1
ATOM 1479 C CA . PRO A 1 204 ? -46.476 -9.310 13.286 1.00 50.78 204 PRO A CA 1
ATOM 1480 C C . PRO A 1 204 ? -46.248 -8.574 11.935 1.00 50.78 204 PRO A C 1
ATOM 1482 O O . PRO A 1 204 ? -46.696 -7.455 11.706 1.00 50.78 204 PRO A O 1
ATOM 1485 N N . ALA A 1 205 ? -45.552 -9.261 11.021 1.00 47.16 205 ALA A N 1
ATOM 1486 C CA . ALA A 1 205 ? -45.457 -8.950 9.592 1.00 47.16 205 ALA A CA 1
ATOM 1487 C C . ALA A 1 205 ? -46.765 -9.270 8.837 1.00 47.16 205 ALA A C 1
ATOM 1489 O O . ALA A 1 205 ? -47.509 -10.153 9.269 1.00 47.16 205 ALA A O 1
ATOM 1490 N N . PRO A 1 206 ? -46.979 -8.677 7.649 1.00 54.81 206 PRO A N 1
ATOM 1491 C CA . PRO A 1 206 ? -47.764 -9.320 6.606 1.00 54.81 206 PRO A CA 1
ATOM 1492 C C . PRO A 1 206 ? -46.935 -9.676 5.363 1.00 54.81 206 PRO A C 1
ATOM 1494 O O . PRO A 1 206 ? -46.102 -8.9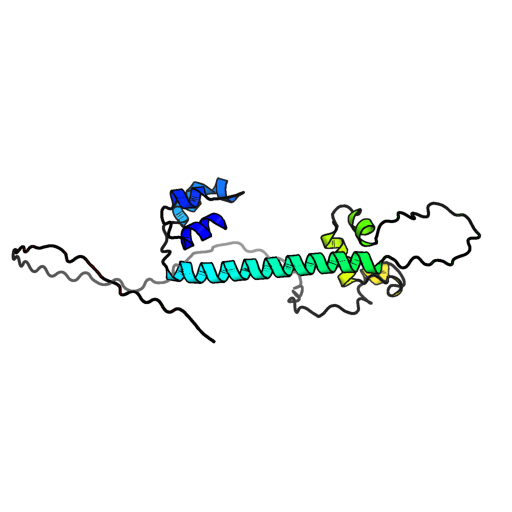19 4.868 1.00 54.81 206 PRO A O 1
ATOM 1497 N N . SER A 1 207 ? -47.232 -10.871 4.868 1.00 45.41 207 SER A N 1
ATOM 1498 C CA . SER A 1 207 ? -46.826 -11.483 3.611 1.00 45.41 207 SER A CA 1
ATOM 1499 C C . SER A 1 207 ? -47.562 -10.902 2.398 1.00 45.41 207 SER A C 1
ATOM 1501 O O . SER A 1 207 ? -48.775 -10.717 2.448 1.00 45.41 207 SER A O 1
ATOM 1503 N N . SER A 1 208 ? -46.867 -10.753 1.273 1.00 42.81 208 SER A N 1
ATOM 1504 C CA . SER A 1 208 ? -47.388 -10.899 -0.105 1.00 42.81 208 SER A CA 1
ATOM 1505 C C . SER A 1 208 ? -46.149 -11.071 -1.004 1.00 42.81 208 SER A C 1
ATOM 1507 O O . SER A 1 208 ? -45.203 -10.309 -0.867 1.00 42.81 208 SER A O 1
ATOM 1509 N N . SER A 1 209 ? -45.908 -12.149 -1.756 1.00 45.16 209 SER A N 1
ATOM 1510 C CA . SER A 1 209 ? -46.713 -12.888 -2.738 1.00 45.16 209 SER A CA 1
ATOM 1511 C C . SER A 1 209 ? -47.229 -12.003 -3.865 1.00 45.16 209 SER A C 1
ATOM 1513 O O . SER A 1 209 ? -48.370 -11.557 -3.816 1.00 45.16 209 SER A O 1
ATOM 1515 N N . TRP A 1 210 ? -46.420 -11.835 -4.916 1.00 38.72 210 TRP A N 1
ATOM 1516 C CA . TRP A 1 210 ? -46.967 -11.644 -6.255 1.00 38.72 210 TRP A CA 1
ATOM 1517 C C . TRP A 1 210 ? -46.167 -12.402 -7.310 1.00 38.72 210 TRP A C 1
ATOM 1519 O O . TRP A 1 210 ? -44.968 -12.216 -7.498 1.00 38.72 210 TRP A O 1
ATOM 1529 N N . SER A 1 211 ? -46.891 -13.292 -7.969 1.00 52.62 211 SER A N 1
ATOM 1530 C CA . SER A 1 211 ? -46.544 -13.982 -9.196 1.00 52.62 211 SER A CA 1
ATOM 1531 C C . SER A 1 211 ? -47.007 -13.136 -10.390 1.00 52.62 211 SER A C 1
ATOM 1533 O O . SER A 1 211 ? -48.142 -12.670 -10.378 1.00 52.62 211 SER A O 1
ATOM 1535 N N . GLY A 1 212 ? -46.175 -13.040 -11.434 1.00 43.03 212 GLY A N 1
ATOM 1536 C CA . GLY A 1 212 ? -46.629 -13.089 -12.832 1.00 43.03 212 GLY A CA 1
ATOM 1537 C C . GLY A 1 212 ? -46.783 -11.797 -13.656 1.00 43.03 212 GLY A C 1
ATOM 1538 O O . GLY A 1 212 ? -47.620 -10.962 -13.333 1.00 43.03 212 GLY A O 1
ATOM 1539 N N . ILE A 1 213 ? -46.121 -11.837 -14.834 1.00 50.41 213 ILE A N 1
ATOM 1540 C CA . ILE A 1 213 ? -46.609 -11.440 -16.186 1.00 50.41 213 ILE A CA 1
ATOM 1541 C C . ILE A 1 213 ? -46.431 -9.930 -16.511 1.00 50.41 213 ILE A C 1
ATOM 1543 O O . ILE A 1 213 ? -46.787 -9.097 -15.689 1.00 50.41 213 ILE A O 1
ATOM 1547 N N . CYS A 1 214 ? -45.840 -9.452 -17.622 1.00 49.66 214 CYS A N 1
ATOM 1548 C CA . CYS A 1 214 ? -45.605 -9.916 -19.005 1.00 49.66 214 CYS A CA 1
ATOM 1549 C C . CYS A 1 214 ? -44.151 -9.686 -19.454 1.00 49.66 214 CYS A C 1
ATOM 1551 O O . CYS A 1 214 ? -43.537 -8.712 -18.964 1.00 49.66 214 CYS A O 1
#

Organism: NCBI:txid1830

Sequence (214 aa):
MRDMLEALIAGERDPRRLAGLARGAMKAKHSALVEALTGRFDDHHAELARMLLDQIDTLNAQIARLTTRIDDLLAATIEEPDDSVPSDDQGAARGGSGLTVIERLDEIPGVGRGAAQIILAEIGPDMTVFPTAAHLVSGRNCARAPSNPGRSSGAGEPARATPISRECSVRPPPQPPRRTPSSANATGASSNVAASSKPSSPSPAPSSSWSGIC

InterPro domains:
  IPR003346 Transposase IS116/IS110/IS902, C-terminal [PF02371] (103-138)
  IPR047650 Transposase IS110-like [PTHR33055] (22-138)

Foldseek 3Di:
DVVLLVCLLVPDQQQLVSLVPDDDPSVVVSVVSSVVSNDDRDNVNSVVSVVVVVVVVVVVVVVVVVVVVLVVVQVVVLPPPPPDDDDDDDDDDPPPPVDRQLVVQCVPPPCHSVNSSVVCVQQPPDCVQPPDPVSVVVVVRRPDDDDDPDDDPDDDDDDDDDDDDDDPPDDDDDDDDDDDDDDDDDDDDDDDDDDDDDDDDDDDDDDDDDDDDD

pLDDT: mean 70.07, std 24.01, range [31.77, 98.38]

Radius of gyration: 35.26 Å; chains: 1; bounding box: 83×45×97 Å

Secondary structure (DSSP, 8-state):
-HHHHHHHHTT---HHHHHHT--GGGGGGHHHHHHHTTS---HHHHHHHHHHHHHHHHHHHHHHHHHHHHHHHHHHTT-------------S--------HHHHHHTSTTTHHHHHHHHHHHH-S-GGG-SSHHHHHTTTT------------PPPP-PPP---------PPPPPPPPPP----------------------------------